Protein AF-A0A8T4FAZ7-F1 (afdb_monomer_lite)

Foldseek 3Di:
DPPVVVVVVVVCCVVVVVVVVCVVPQDDAAADDPDDAALKWKKKWFFDALPQPFVLNVSPADDPVLVVVLVVVQVPDPFWDPKDKFQLVRVQVVVCVVPVVCVVVDDRVNGGIIIMIIGHRDPVVVVLVVSCPGRRTRHMAIFTQQRCAVVFFKKFFWFDQDDPVLVPDPPPPDDFPADPVRHADDPVLVSVLSVLQVPQPFWDHKHKFAQVNQQVRVCSRRVPPPPCPSRRRHIIIGTHGPDDRPQVSSCVSCPPRHGGGDMDTDDHD

Radius of gyration: 24.68 Å; chains: 1; bounding box: 60×38×90 Å

Secondary structure (DSSP, 8-state):
--SHHHHHHHHHHHHHHHHHHHHHSS--PBPPP--PPP--EEEEEEEPPTT---GGGTT-PPPHHHHHHHHHHHHH-TTEEEEEEE-HHHHHHHHHHH-GGGTTT--TTSS--EEEEEESS--HHHHHHHHHTSTTEEEEEEEEPPTTTTT-SEEEEEPP---TTGGG-TT-SSS---PSS--PPPHHHHHHHHHHHHTSTTEEEEEEE-HHHHHHHHHHHHT-TTTGGGS-PPPEEEEEESSS--HHHHHHHHTT-TTEEEEEEPPP-

pLDDT: mean 83.57, std 16.98, range [37.69, 98.19]

Structure (mmCIF, N/CA/C/O backbone):
data_AF-A0A8T4FAZ7-F1
#
_entry.id   AF-A0A8T4FAZ7-F1
#
loop_
_atom_site.group_PDB
_atom_site.id
_atom_site.type_symbol
_atom_site.label_atom_id
_atom_site.label_alt_id
_atom_site.label_comp_id
_atom_site.label_asym_id
_atom_site.label_entity_id
_atom_site.label_seq_id
_atom_site.pdbx_PDB_ins_code
_atom_site.Cartn_x
_atom_site.Cartn_y
_atom_site.Cartn_z
_atom_site.occupancy
_atom_site.B_iso_or_equiv
_atom_site.auth_seq_id
_atom_site.auth_comp_id
_atom_site.auth_asym_id
_atom_site.auth_atom_id
_atom_site.pdbx_PDB_model_num
ATOM 1 N N . MET A 1 1 ? 37.005 7.795 -62.771 1.00 47.47 1 MET A N 1
ATOM 2 C CA . MET A 1 1 ? 36.650 8.621 -61.594 1.00 47.47 1 MET A CA 1
ATOM 3 C C . MET A 1 1 ? 35.158 8.460 -61.238 1.00 47.47 1 MET A C 1
ATOM 5 O O . MET A 1 1 ? 34.442 9.442 -61.197 1.00 47.47 1 MET A O 1
ATOM 9 N N . PHE A 1 2 ? 34.670 7.226 -61.016 1.00 45.19 2 PHE A N 1
ATOM 10 C CA . PHE A 1 2 ? 33.242 6.938 -60.725 1.00 45.19 2 PHE A CA 1
ATOM 11 C C . PHE A 1 2 ? 33.024 5.872 -59.628 1.00 45.19 2 PHE A C 1
ATOM 13 O O . PHE A 1 2 ? 31.897 5.620 -59.222 1.00 45.19 2 PHE A O 1
ATOM 20 N N . VAL A 1 3 ? 34.094 5.266 -59.101 1.00 45.06 3 VAL A N 1
ATOM 21 C CA . VAL A 1 3 ? 34.005 4.144 -58.142 1.00 45.06 3 VAL A CA 1
ATOM 22 C C . VAL A 1 3 ? 33.889 4.623 -56.682 1.00 45.06 3 VAL A C 1
ATOM 24 O O . VAL A 1 3 ? 33.395 3.897 -55.828 1.00 45.06 3 VAL A O 1
ATOM 27 N N . ALA A 1 4 ? 34.254 5.876 -56.388 1.00 45.44 4 ALA A N 1
ATOM 28 C CA . ALA A 1 4 ? 34.247 6.410 -55.021 1.00 45.44 4 ALA A CA 1
ATOM 29 C C . ALA A 1 4 ? 32.846 6.778 -54.479 1.00 45.44 4 ALA A C 1
ATOM 31 O O . ALA A 1 4 ? 32.656 6.815 -53.268 1.00 45.44 4 ALA A O 1
ATOM 32 N N . PHE A 1 5 ? 31.848 7.010 -55.343 1.00 40.25 5 PHE A N 1
ATOM 33 C CA . PHE A 1 5 ? 30.500 7.425 -54.914 1.00 40.25 5 PHE A CA 1
ATOM 34 C C . PHE A 1 5 ? 29.582 6.254 -54.519 1.00 40.25 5 PHE A C 1
ATOM 36 O O . PHE A 1 5 ? 28.690 6.426 -53.692 1.00 40.25 5 PHE A O 1
ATOM 43 N N . ALA A 1 6 ? 29.812 5.052 -55.057 1.00 41.66 6 ALA A N 1
ATOM 44 C CA . ALA A 1 6 ? 28.958 3.891 -54.791 1.00 41.66 6 ALA A CA 1
ATOM 45 C C . ALA A 1 6 ? 29.155 3.305 -53.377 1.00 41.66 6 ALA A C 1
ATOM 47 O O . ALA A 1 6 ? 28.204 2.816 -52.772 1.00 41.66 6 ALA A O 1
ATOM 48 N N . VAL A 1 7 ? 30.363 3.404 -52.811 1.00 44.91 7 VAL A N 1
ATOM 49 C CA . VAL A 1 7 ? 30.677 2.866 -51.472 1.00 44.91 7 VAL A CA 1
ATOM 50 C C . VAL A 1 7 ? 30.054 3.710 -50.348 1.00 44.91 7 VAL A C 1
ATOM 52 O O . VAL A 1 7 ? 29.642 3.164 -49.327 1.00 44.91 7 VAL A O 1
ATOM 55 N N . LEU A 1 8 ? 29.909 5.025 -50.547 1.00 41.09 8 LEU A N 1
ATOM 56 C CA . LEU A 1 8 ? 29.324 5.944 -49.557 1.00 41.09 8 LEU A CA 1
ATOM 57 C C . LEU A 1 8 ? 27.801 5.789 -49.397 1.00 41.09 8 LEU A C 1
ATOM 59 O O . LEU A 1 8 ? 27.276 5.984 -48.303 1.00 41.09 8 LEU A O 1
ATOM 63 N N . LEU A 1 9 ? 27.084 5.402 -50.455 1.00 41.56 9 LEU A N 1
ATOM 64 C CA . LEU A 1 9 ? 25.628 5.208 -50.394 1.00 41.56 9 LEU A CA 1
ATOM 65 C C . LEU A 1 9 ? 25.237 3.892 -49.705 1.00 41.56 9 LEU A C 1
ATOM 67 O O . LEU A 1 9 ? 24.236 3.846 -48.991 1.00 41.56 9 LEU A O 1
ATOM 71 N N . VAL A 1 10 ? 26.050 2.841 -49.850 1.00 49.38 10 VAL A N 1
ATOM 72 C CA . VAL A 1 10 ? 25.803 1.545 -49.196 1.00 49.38 10 VAL A CA 1
ATOM 73 C C . VAL A 1 10 ? 26.062 1.628 -47.687 1.00 49.38 10 VAL A C 1
ATOM 75 O O . VAL A 1 10 ? 25.266 1.115 -46.903 1.00 49.38 10 VAL A O 1
ATOM 78 N N . THR A 1 11 ? 27.108 2.331 -47.243 1.00 48.78 11 THR A N 1
ATOM 79 C CA . THR A 1 11 ? 27.379 2.511 -45.804 1.00 48.78 11 THR A CA 1
ATOM 80 C C . THR A 1 11 ? 26.354 3.423 -45.125 1.00 48.78 11 THR A C 1
ATOM 82 O O . THR A 1 11 ? 25.891 3.097 -44.032 1.00 48.78 11 THR A O 1
ATOM 85 N N . ALA A 1 12 ? 25.916 4.505 -45.780 1.00 51.50 12 ALA A N 1
ATOM 86 C CA . ALA A 1 12 ? 24.855 5.373 -45.260 1.00 51.50 12 ALA A CA 1
ATOM 87 C C . ALA A 1 12 ? 23.498 4.646 -45.147 1.00 51.50 12 ALA A C 1
ATOM 89 O O . ALA A 1 12 ? 22.794 4.817 -44.151 1.00 51.50 12 ALA A O 1
ATOM 90 N N . GLY A 1 13 ? 23.157 3.784 -46.114 1.00 48.34 13 GLY A N 1
ATOM 91 C CA . GLY A 1 13 ? 21.946 2.957 -46.074 1.00 48.34 13 GLY A CA 1
ATOM 92 C C . GLY A 1 13 ? 21.962 1.900 -44.964 1.00 48.34 13 GLY A C 1
ATOM 93 O O . GLY A 1 13 ? 20.950 1.703 -44.294 1.00 48.34 13 GLY A O 1
ATOM 94 N N . ILE A 1 14 ? 23.114 1.272 -44.705 1.00 56.59 14 ILE A N 1
ATOM 95 C CA . ILE A 1 14 ? 23.269 0.288 -43.620 1.00 56.59 14 ILE A CA 1
ATOM 96 C C . ILE A 1 14 ? 23.190 0.968 -42.245 1.00 56.59 14 ILE A C 1
ATOM 98 O O . ILE A 1 14 ? 22.482 0.482 -41.366 1.00 56.59 14 ILE A O 1
ATOM 102 N N . VAL A 1 15 ? 23.846 2.118 -42.051 1.00 55.97 15 VAL A N 1
ATOM 103 C CA . VAL A 1 15 ? 23.796 2.859 -40.775 1.00 55.97 15 VAL A CA 1
ATOM 104 C C . VAL A 1 15 ? 22.406 3.458 -40.529 1.00 55.97 15 VAL A C 1
ATOM 106 O O . VAL A 1 15 ? 21.884 3.353 -39.417 1.00 55.97 15 VAL A O 1
ATOM 109 N N . GLY A 1 16 ? 21.773 4.029 -41.559 1.00 53.12 16 GLY A N 1
ATOM 110 C CA . GLY A 1 16 ? 20.409 4.560 -41.485 1.00 53.12 16 GLY A CA 1
ATOM 111 C C . GLY A 1 16 ? 19.367 3.469 -41.230 1.00 53.12 16 GLY A C 1
ATOM 112 O O . GLY A 1 16 ? 18.532 3.611 -40.338 1.00 53.12 16 GLY A O 1
ATOM 113 N N . GLY A 1 17 ? 19.464 2.338 -41.935 1.00 53.38 17 GLY A N 1
ATOM 114 C CA . GLY A 1 17 ? 18.602 1.174 -41.726 1.00 53.38 17 GLY A CA 1
ATOM 115 C C . GLY A 1 17 ? 18.760 0.564 -40.333 1.00 53.38 17 GLY A C 1
ATOM 116 O O . GLY A 1 17 ? 17.766 0.216 -39.701 1.00 53.38 17 GLY A O 1
ATOM 117 N N . TRP A 1 18 ? 19.983 0.510 -39.797 1.00 52.97 18 TRP A N 1
ATOM 118 C CA . TRP A 1 18 ? 20.245 -0.023 -38.457 1.00 52.97 18 TRP A CA 1
ATOM 119 C C . TRP A 1 18 ? 19.734 0.892 -37.333 1.00 52.97 18 TRP A C 1
ATOM 121 O O . TRP A 1 18 ? 19.206 0.407 -36.333 1.00 52.97 18 TRP A O 1
ATOM 131 N N . GLN A 1 19 ? 19.823 2.215 -37.502 1.00 57.59 19 GLN A N 1
ATOM 132 C CA . GLN A 1 19 ? 19.247 3.201 -36.576 1.00 57.59 19 GLN A CA 1
ATOM 133 C C . GLN A 1 19 ? 17.712 3.134 -36.546 1.00 57.59 19 GLN A C 1
ATOM 135 O O . GLN A 1 19 ? 17.111 3.154 -35.470 1.00 57.59 19 GLN A O 1
ATOM 140 N N . VAL A 1 20 ? 17.072 3.005 -37.712 1.00 57.34 20 VAL A N 1
ATOM 141 C CA . VAL A 1 20 ? 15.614 2.840 -37.814 1.00 57.34 20 VAL A CA 1
ATOM 142 C C . VAL A 1 20 ? 15.179 1.492 -37.236 1.00 57.34 20 VAL A C 1
ATOM 144 O O . VAL A 1 20 ? 14.252 1.450 -36.432 1.00 57.34 20 VAL A O 1
ATOM 147 N N . TYR A 1 21 ? 15.895 0.406 -37.543 1.00 55.16 21 TYR A N 1
ATOM 148 C CA . TYR A 1 21 ? 15.626 -0.921 -36.983 1.00 55.16 21 TYR A CA 1
ATOM 149 C C . TYR A 1 21 ? 15.725 -0.939 -35.450 1.00 55.16 21 TYR A C 1
ATOM 151 O O . TYR A 1 21 ? 14.845 -1.483 -34.784 1.00 55.16 21 TYR A O 1
ATOM 159 N N . LYS A 1 22 ? 16.742 -0.283 -34.872 1.00 55.44 22 LYS A N 1
ATOM 160 C CA . LYS A 1 22 ? 16.870 -0.133 -33.414 1.00 55.44 22 LYS A CA 1
ATOM 161 C C . LYS A 1 22 ? 15.729 0.669 -32.792 1.00 55.44 22 LYS A C 1
ATOM 163 O O . LYS A 1 22 ? 15.293 0.315 -31.707 1.00 55.44 22 LYS A O 1
ATOM 168 N N . ARG A 1 23 ? 15.227 1.713 -33.462 1.00 55.66 23 ARG A N 1
ATOM 169 C CA . ARG A 1 23 ? 14.070 2.483 -32.969 1.00 55.66 23 ARG A CA 1
ATOM 170 C C . ARG A 1 23 ? 12.768 1.689 -33.007 1.00 55.66 23 ARG A C 1
ATOM 172 O O . ARG A 1 23 ? 11.967 1.831 -32.097 1.00 55.66 23 ARG A O 1
ATOM 179 N N . VAL A 1 24 ? 12.563 0.865 -34.032 1.00 58.03 24 VAL A N 1
ATOM 180 C CA . VAL A 1 24 ? 11.347 0.041 -34.166 1.00 58.03 24 VAL A CA 1
ATOM 181 C C . VAL A 1 24 ? 11.385 -1.181 -33.240 1.00 58.03 24 VAL A C 1
ATOM 183 O O . VAL A 1 24 ? 10.340 -1.638 -32.794 1.00 58.03 24 VAL A O 1
ATOM 186 N N . SER A 1 25 ? 12.579 -1.683 -32.913 1.00 59.28 25 SER A N 1
ATOM 187 C CA . SER A 1 25 ? 12.769 -2.858 -32.046 1.00 59.28 25 SER A CA 1
ATOM 188 C C . SER A 1 25 ? 13.012 -2.506 -30.575 1.00 59.28 25 SER A C 1
ATOM 190 O O . SER A 1 25 ? 13.264 -3.404 -29.770 1.00 59.28 25 SER A O 1
ATOM 192 N N . ALA A 1 26 ? 13.009 -1.217 -30.220 1.00 62.38 26 ALA A N 1
ATOM 193 C CA . ALA A 1 26 ? 13.202 -0.799 -28.840 1.00 62.38 26 ALA A CA 1
ATOM 194 C C . ALA A 1 26 ? 12.038 -1.324 -27.983 1.00 62.38 26 ALA A C 1
ATOM 196 O O . ALA A 1 26 ? 10.879 -1.184 -28.384 1.00 62.38 26 ALA A O 1
ATOM 197 N N . PRO A 1 27 ? 12.313 -1.916 -26.809 1.00 78.75 27 PRO A N 1
ATOM 198 C CA . PRO A 1 27 ? 11.257 -2.326 -25.900 1.00 78.75 27 PRO A CA 1
ATOM 199 C C . PRO A 1 27 ? 10.395 -1.117 -25.532 1.00 78.75 27 PRO A C 1
ATOM 201 O O . PRO A 1 27 ? 10.928 -0.066 -25.171 1.00 78.75 27 PRO A O 1
ATOM 204 N N . SER A 1 28 ? 9.076 -1.277 -25.601 1.00 87.06 28 SER A N 1
ATOM 205 C CA . SER A 1 28 ? 8.103 -0.285 -25.147 1.00 87.06 28 SER A CA 1
ATOM 206 C C . SER A 1 28 ? 7.296 -0.849 -23.984 1.00 87.06 28 SER A C 1
ATOM 208 O O . SER A 1 28 ? 6.778 -1.963 -24.074 1.00 87.06 28 SER A O 1
ATOM 210 N N . ALA A 1 29 ? 7.158 -0.076 -22.909 1.00 93.75 29 ALA A N 1
ATOM 211 C CA . ALA A 1 29 ? 6.251 -0.419 -21.824 1.00 93.75 29 ALA A CA 1
ATOM 212 C C . ALA A 1 29 ? 4.791 -0.232 -22.265 1.00 93.75 29 ALA A C 1
ATOM 214 O O . ALA A 1 29 ? 4.476 0.658 -23.057 1.00 93.75 29 ALA A O 1
ATOM 215 N N . LEU A 1 30 ? 3.903 -1.072 -21.741 1.00 95.62 30 LEU A N 1
ATOM 216 C CA . LEU A 1 30 ? 2.461 -0.957 -21.938 1.00 95.62 30 LEU A CA 1
ATOM 217 C C . LEU A 1 30 ? 1.893 0.186 -21.075 1.00 95.62 30 LEU A C 1
ATOM 219 O O . LEU A 1 30 ? 2.428 0.441 -19.991 1.00 95.62 30 LEU A O 1
ATOM 223 N N . PRO A 1 31 ? 0.804 0.852 -21.495 1.00 94.38 31 PRO A N 1
ATOM 224 C CA . PRO A 1 31 ? 0.062 1.733 -20.596 1.00 94.38 31 PRO A CA 1
ATOM 225 C C . PRO A 1 31 ? -0.581 0.920 -19.459 1.00 94.38 31 PRO A C 1
ATOM 227 O O . PRO A 1 31 ? -0.807 -0.284 -19.636 1.00 94.38 31 PRO A O 1
ATOM 230 N N . PRO A 1 32 ? -0.912 1.538 -18.310 1.00 93.56 32 PRO A N 1
ATOM 231 C CA . PRO A 1 32 ? -1.635 0.852 -17.250 1.00 93.56 32 PRO A CA 1
ATOM 232 C C . PRO A 1 32 ? -2.969 0.295 -17.767 1.00 93.56 32 PRO A C 1
ATOM 234 O O . PRO A 1 32 ? -3.598 0.923 -18.620 1.00 93.56 32 PRO A O 1
ATOM 237 N N . PRO A 1 33 ? -3.419 -0.873 -17.284 1.00 91.25 33 PRO A N 1
ATOM 238 C CA . PRO A 1 33 ? -4.745 -1.378 -17.622 1.00 91.25 33 PRO A CA 1
ATOM 239 C C . PRO A 1 33 ? -5.840 -0.412 -17.151 1.00 91.25 33 PRO A C 1
ATOM 241 O O . PRO A 1 33 ? -5.735 0.148 -16.068 1.00 91.25 33 PRO A O 1
ATOM 244 N N . ASP A 1 34 ? -6.938 -0.283 -17.893 1.00 82.56 34 ASP A N 1
ATOM 245 C CA . ASP A 1 34 ? -8.042 0.599 -17.475 1.00 82.56 34 ASP A CA 1
ATOM 246 C C . ASP A 1 34 ? -8.869 0.028 -16.299 1.00 82.56 34 ASP A C 1
ATOM 248 O O . ASP A 1 34 ? -9.575 0.763 -15.604 1.00 82.56 34 ASP A O 1
ATOM 252 N N . GLY A 1 35 ? -8.799 -1.288 -16.048 1.00 81.56 35 GLY A N 1
ATOM 253 C CA . GLY A 1 35 ? -9.547 -1.953 -14.979 1.00 81.56 35 GLY A CA 1
ATOM 254 C C . GLY A 1 35 ? -9.384 -3.485 -14.933 1.00 81.56 35 GLY A C 1
ATOM 255 O O . GLY A 1 35 ? -8.524 -4.038 -15.620 1.00 81.56 35 GLY A O 1
ATOM 256 N N . PRO A 1 36 ? -10.201 -4.189 -14.122 1.00 84.06 36 PRO A N 1
ATOM 257 C CA . PRO A 1 36 ? -11.095 -3.624 -13.115 1.00 84.06 36 PRO A CA 1
ATOM 258 C C . PRO A 1 36 ? -10.313 -3.083 -11.909 1.00 84.06 36 PRO A C 1
ATOM 260 O O . PRO A 1 36 ? -9.268 -3.619 -11.519 1.00 84.06 36 PRO A O 1
ATOM 263 N N . TRP A 1 37 ? -10.859 -2.021 -11.322 1.00 89.12 37 TRP A N 1
ATOM 264 C CA . TRP A 1 37 ? -10.408 -1.463 -10.053 1.00 89.12 37 TRP A CA 1
ATOM 265 C C . TRP A 1 37 ? -10.950 -2.336 -8.917 1.00 89.12 37 TRP A C 1
ATOM 267 O O . TRP A 1 37 ? -12.152 -2.623 -8.908 1.00 89.12 37 TRP A O 1
ATOM 277 N N . PRO A 1 38 ? -10.111 -2.797 -7.976 1.00 89.81 38 PRO A N 1
ATOM 278 C CA . PRO A 1 38 ? -10.579 -3.651 -6.893 1.00 89.81 38 PRO A CA 1
ATOM 279 C C . PRO A 1 38 ? -11.608 -2.935 -6.015 1.00 89.81 38 PRO A C 1
ATOM 281 O O . PRO A 1 38 ? -11.375 -1.819 -5.553 1.00 89.81 38 PRO A O 1
ATOM 284 N N . GLY A 1 39 ? -12.755 -3.577 -5.785 1.00 89.62 39 GLY A N 1
ATOM 285 C CA . GLY A 1 39 ? -13.760 -3.096 -4.829 1.00 89.62 39 GLY A CA 1
ATOM 286 C C . GLY A 1 39 ? -13.534 -3.609 -3.404 1.00 89.62 39 GLY A C 1
ATOM 287 O O . GLY A 1 39 ? -14.077 -3.043 -2.458 1.00 89.62 39 GLY A O 1
ATOM 288 N N . THR A 1 40 ? -12.757 -4.684 -3.261 1.00 93.62 40 THR A N 1
ATOM 289 C CA . THR A 1 40 ? -12.404 -5.322 -1.988 1.00 93.62 40 THR A CA 1
ATOM 290 C C . THR A 1 40 ? -11.366 -4.517 -1.219 1.00 93.62 40 THR A C 1
ATOM 292 O O . THR A 1 40 ? -10.727 -3.616 -1.762 1.00 93.62 40 THR A O 1
ATOM 295 N N . GLY A 1 41 ? -11.177 -4.857 0.051 1.00 93.25 41 GLY A N 1
ATOM 296 C CA . GLY A 1 41 ? -10.127 -4.277 0.876 1.00 93.25 41 GLY A CA 1
ATOM 297 C C . GLY A 1 41 ? -10.120 -4.833 2.285 1.00 93.25 41 GLY A C 1
ATOM 298 O O . GLY A 1 41 ? -10.785 -5.824 2.585 1.00 93.25 41 GLY A O 1
ATOM 299 N N . MET A 1 42 ? -9.401 -4.151 3.163 1.00 93.50 42 MET A N 1
ATOM 300 C CA . MET A 1 42 ? -9.323 -4.449 4.582 1.00 93.50 42 MET A CA 1
ATOM 301 C C . MET A 1 42 ? -9.621 -3.194 5.398 1.00 93.50 42 MET A C 1
ATOM 303 O O . MET A 1 42 ? -9.187 -2.096 5.054 1.00 93.50 42 MET A O 1
ATOM 307 N N . VAL A 1 43 ? -10.326 -3.370 6.512 1.00 94.88 43 VAL A N 1
ATOM 308 C CA . VAL A 1 43 ? -10.449 -2.351 7.556 1.00 94.88 43 VAL A CA 1
ATOM 309 C C . VAL A 1 43 ? -9.727 -2.820 8.814 1.00 94.88 43 VAL A C 1
ATOM 311 O O . VAL A 1 43 ? -9.870 -3.974 9.218 1.00 94.88 43 VAL A O 1
ATOM 314 N N . SER A 1 44 ? -8.958 -1.926 9.427 1.00 95.88 44 SER A N 1
ATOM 315 C CA . SER A 1 44 ? -8.372 -2.075 10.758 1.00 95.88 44 SER A CA 1
ATOM 316 C C . SER A 1 44 ? -9.010 -1.052 11.693 1.00 95.88 44 SER A C 1
ATOM 318 O O . SER A 1 44 ? -8.852 0.150 11.497 1.00 95.88 44 SER A O 1
ATOM 320 N N . VAL A 1 45 ? -9.732 -1.523 12.705 1.00 97.56 45 VAL A N 1
ATOM 321 C CA . VAL A 1 45 ? -10.366 -0.691 13.735 1.00 97.56 45 VAL A CA 1
ATOM 322 C C . VAL A 1 45 ? -9.540 -0.796 15.007 1.00 97.56 45 VAL A C 1
ATOM 324 O O . VAL A 1 45 ? -9.595 -1.817 15.695 1.00 97.56 45 VAL A O 1
ATOM 327 N N . TYR A 1 46 ? -8.767 0.245 15.301 1.00 96.50 46 TYR A N 1
ATOM 328 C CA . TYR A 1 46 ? -7.910 0.326 16.480 1.00 96.50 46 TYR A CA 1
ATOM 329 C C . TYR A 1 46 ? -8.714 0.810 17.679 1.00 96.50 46 TYR A C 1
ATOM 331 O O . TYR A 1 46 ? -9.501 1.752 17.567 1.00 96.50 46 TYR A O 1
ATOM 339 N N . LEU A 1 47 ? -8.515 0.178 18.830 1.00 97.50 47 LEU A N 1
ATOM 340 C CA . LEU A 1 47 ? -9.230 0.517 20.057 1.00 97.50 47 LEU A CA 1
ATOM 341 C C . LEU A 1 47 ? -8.423 1.488 20.925 1.00 97.50 47 LEU A C 1
ATOM 343 O O . LEU A 1 47 ? -7.198 1.505 20.881 1.00 97.50 47 LEU A O 1
ATOM 347 N N . CYS A 1 48 ? -9.115 2.294 21.724 1.00 96.56 48 CYS A N 1
ATOM 348 C CA . CYS A 1 48 ? -8.490 3.260 22.624 1.00 96.56 48 CYS A CA 1
ATOM 349 C C . CYS A 1 48 ? -7.707 2.591 23.756 1.00 96.56 48 CYS A C 1
ATOM 351 O O . CYS A 1 48 ? -8.253 1.777 24.491 1.00 96.56 48 CYS A O 1
ATOM 353 N N . LEU A 1 49 ? -6.467 3.011 23.962 1.00 93.25 49 LEU A N 1
ATOM 354 C CA . LEU A 1 49 ? -5.686 2.780 25.179 1.00 93.25 49 LEU A CA 1
ATOM 355 C C . LEU A 1 49 ? -5.703 4.036 26.066 1.00 93.25 49 LEU A C 1
ATOM 357 O O . LEU A 1 49 ? -6.105 5.113 25.620 1.00 93.25 49 LEU A O 1
ATOM 361 N N . GLU A 1 50 ? -5.289 3.909 27.330 1.00 90.88 50 GLU A N 1
ATOM 362 C CA . GLU A 1 50 ? -5.252 5.039 28.277 1.00 90.88 50 GLU A CA 1
ATOM 363 C C . GLU A 1 50 ? -4.351 6.187 27.804 1.00 90.88 50 GLU A C 1
ATOM 365 O O . GLU A 1 50 ? -4.661 7.351 28.037 1.00 90.88 50 GLU A O 1
ATOM 370 N N . ASP A 1 51 ? -3.275 5.867 27.097 1.00 87.88 51 ASP A N 1
ATOM 371 C CA . ASP A 1 51 ? -2.268 6.785 26.562 1.00 87.88 51 ASP A CA 1
ATOM 372 C C . ASP A 1 51 ? -2.412 7.025 25.050 1.00 87.88 51 ASP A C 1
ATOM 374 O O . ASP A 1 51 ? -1.535 7.612 24.414 1.00 87.88 51 ASP A O 1
ATOM 378 N N . SER A 1 52 ? -3.534 6.602 24.455 1.00 88.06 52 SER A N 1
ATOM 379 C CA . SER A 1 52 ? -3.786 6.822 23.033 1.00 88.06 52 SER A CA 1
ATOM 380 C C . SER A 1 52 ? -3.760 8.315 22.681 1.00 88.06 52 SER A C 1
ATOM 382 O O . SER A 1 52 ? -4.515 9.091 23.270 1.00 88.06 52 SER A O 1
ATOM 384 N N . PRO A 1 53 ? -2.996 8.731 21.651 1.00 87.12 53 PRO A N 1
ATOM 385 C CA . PRO A 1 53 ? -2.853 10.142 21.279 1.00 87.12 53 PRO A CA 1
ATOM 386 C C . PRO A 1 53 ? -4.098 10.715 20.581 1.00 87.12 53 PRO A C 1
ATOM 388 O O . PRO A 1 53 ? -4.116 11.878 20.179 1.00 87.12 53 PRO A O 1
ATOM 391 N N . PHE A 1 54 ? -5.141 9.903 20.397 1.00 87.25 54 PHE A N 1
ATOM 392 C CA . PHE A 1 54 ? -6.343 10.271 19.665 1.00 87.25 54 PHE A CA 1
ATOM 393 C C . PHE A 1 54 ? -7.330 11.016 20.579 1.00 87.25 54 PHE A C 1
ATOM 395 O O . PHE A 1 54 ? -7.786 10.444 21.575 1.00 87.25 54 PHE A O 1
ATOM 402 N N . PRO A 1 55 ? -7.755 12.251 20.236 1.00 88.56 55 PRO A N 1
ATOM 403 C CA . PRO A 1 55 ? -8.667 13.040 21.071 1.00 88.56 55 PRO A CA 1
ATOM 404 C C . PRO A 1 55 ? -9.990 12.338 21.415 1.00 88.56 55 PRO A C 1
ATOM 406 O O . PRO A 1 55 ? -10.563 12.584 22.477 1.00 88.56 55 PRO A O 1
ATOM 409 N N . THR A 1 56 ? -10.462 11.437 20.544 1.00 89.69 56 THR A N 1
ATOM 410 C CA . THR A 1 56 ? -11.669 10.622 20.769 1.00 89.69 56 THR A CA 1
ATOM 411 C C . THR A 1 56 ? -11.561 9.729 22.014 1.00 89.69 56 THR A C 1
ATOM 413 O O . THR A 1 56 ? -12.550 9.521 22.720 1.00 89.69 56 THR A O 1
ATOM 416 N N . CYS A 1 57 ? -10.347 9.286 22.359 1.00 93.50 57 CYS A N 1
ATOM 417 C CA . CYS A 1 57 ? -10.105 8.380 23.477 1.00 93.50 57 CYS A CA 1
ATOM 418 C C . CYS A 1 57 ? -10.164 9.070 24.840 1.00 93.50 57 CYS A C 1
ATOM 420 O O . CYS A 1 57 ? -10.459 8.415 25.837 1.00 93.50 57 CYS A O 1
ATOM 422 N N . LYS A 1 58 ? -9.928 10.390 24.910 1.00 92.50 58 LYS A N 1
ATOM 423 C CA . LYS A 1 58 ? -9.983 11.180 26.158 1.00 92.50 58 LYS A CA 1
ATOM 424 C C . LYS A 1 58 ? -9.188 10.544 27.313 1.00 92.50 58 LYS A C 1
ATOM 426 O O . LYS A 1 58 ? -9.652 10.568 28.454 1.00 92.50 58 LYS A O 1
ATOM 431 N N . ASN A 1 59 ? -8.026 9.968 27.001 1.00 90.94 59 ASN A N 1
ATOM 432 C CA . ASN A 1 59 ? -7.160 9.222 27.921 1.00 90.94 59 ASN A CA 1
ATOM 433 C C . ASN A 1 59 ? -7.876 8.078 28.666 1.00 90.94 59 ASN A C 1
ATOM 435 O O . ASN A 1 59 ? -7.701 7.892 29.870 1.00 90.94 59 ASN A O 1
ATOM 439 N N . LYS A 1 60 ? -8.763 7.353 27.975 1.00 93.06 60 LYS A N 1
ATOM 440 C CA . LYS A 1 60 ? -9.489 6.203 28.521 1.00 93.06 60 LYS A CA 1
ATOM 441 C C . LYS A 1 60 ? -9.291 4.988 27.634 1.00 93.06 60 LYS A C 1
ATOM 443 O O . LYS A 1 60 ? -9.531 5.059 26.429 1.00 93.06 60 LYS A O 1
ATOM 448 N N . ALA A 1 61 ? -8.951 3.865 28.257 1.00 94.94 61 ALA A N 1
ATOM 449 C CA . ALA A 1 61 ? -8.989 2.577 27.587 1.00 94.94 61 ALA A CA 1
ATOM 450 C C . ALA A 1 61 ? -10.421 2.185 27.188 1.00 94.94 61 ALA A C 1
ATOM 452 O O . ALA A 1 61 ? -11.405 2.555 27.842 1.00 94.94 61 ALA A O 1
ATOM 453 N N . PHE A 1 62 ? -10.526 1.406 26.113 1.00 96.25 62 PHE A N 1
ATOM 454 C CA . PHE A 1 62 ? -11.777 0.800 25.682 1.00 96.25 62 PHE A CA 1
ATOM 455 C C . PHE A 1 62 ? -12.317 -0.164 26.754 1.00 96.25 62 PHE A C 1
ATOM 457 O O . PHE A 1 62 ? -11.570 -0.819 27.480 1.00 96.25 62 PHE A O 1
ATOM 464 N N . THR A 1 63 ? -13.640 -0.291 26.844 1.00 97.38 63 THR A N 1
ATOM 465 C CA . THR A 1 63 ? -14.294 -1.281 27.713 1.00 97.38 63 THR A CA 1
ATOM 466 C C . THR A 1 63 ? -14.615 -2.563 26.950 1.00 97.38 63 THR A C 1
ATOM 468 O O . THR A 1 63 ? -14.781 -2.556 25.730 1.00 97.38 63 THR A O 1
ATOM 471 N N . HIS A 1 64 ? -14.810 -3.674 27.663 1.00 97.06 64 HIS A N 1
ATOM 472 C CA . HIS A 1 64 ? -15.239 -4.928 27.034 1.00 97.06 64 HIS A CA 1
ATOM 473 C C . HIS A 1 64 ? -16.555 -4.776 26.243 1.00 97.06 64 HIS A C 1
ATOM 475 O O . HIS A 1 64 ? -16.693 -5.328 25.154 1.00 97.06 64 HIS A O 1
ATOM 481 N N . ALA A 1 65 ? -17.500 -3.969 26.739 1.00 97.69 65 ALA A N 1
ATOM 482 C CA . ALA A 1 65 ? -18.745 -3.681 26.025 1.00 97.69 65 ALA A CA 1
ATOM 483 C C . ALA A 1 65 ? -18.500 -2.921 24.706 1.00 97.69 65 ALA A C 1
ATOM 485 O O . ALA A 1 65 ? -19.136 -3.218 23.697 1.00 97.69 65 ALA A O 1
ATOM 486 N N . GLN A 1 66 ? -17.549 -1.982 24.687 1.00 98.06 66 GLN A N 1
ATOM 487 C CA . GLN A 1 66 ? -17.148 -1.260 23.474 1.00 98.06 66 GLN A CA 1
ATOM 488 C C . GLN A 1 66 ? -16.463 -2.186 22.465 1.00 98.06 66 GLN A C 1
ATOM 490 O O . GLN A 1 66 ? -16.826 -2.193 21.290 1.00 98.06 66 GLN A O 1
ATOM 495 N N . GLN A 1 67 ? -15.551 -3.046 22.927 1.00 97.69 67 GLN A N 1
ATOM 496 C CA . GLN A 1 67 ? -14.932 -4.076 22.088 1.00 97.69 67 GLN A CA 1
ATOM 497 C C . GLN A 1 67 ? -15.992 -4.995 21.454 1.00 97.69 67 GLN A C 1
ATOM 499 O O . GLN A 1 67 ? -15.938 -5.283 20.257 1.00 97.69 67 GLN A O 1
ATOM 504 N N . GLN A 1 68 ? -16.984 -5.438 22.234 1.00 97.75 68 GLN A N 1
ATOM 505 C CA . GLN A 1 68 ? -18.091 -6.258 21.736 1.00 97.75 68 GLN A CA 1
ATOM 506 C C . GLN A 1 68 ? -18.987 -5.508 20.745 1.00 97.75 68 GLN A C 1
ATOM 508 O O . GLN A 1 68 ? -19.452 -6.117 19.778 1.00 97.75 68 GLN A O 1
ATOM 513 N N . ALA A 1 69 ? -19.214 -4.208 20.945 1.00 97.62 69 ALA A N 1
ATOM 514 C CA . ALA A 1 69 ? -19.982 -3.380 20.019 1.00 97.62 69 ALA A CA 1
ATOM 515 C C . ALA A 1 69 ? -19.295 -3.300 18.647 1.00 97.62 69 ALA A C 1
ATOM 517 O O . ALA A 1 69 ? -19.933 -3.596 17.636 1.00 97.62 69 ALA A O 1
ATOM 518 N N . VAL A 1 70 ? -17.986 -3.020 18.611 1.00 97.69 70 VAL A N 1
ATOM 519 C CA . VAL A 1 70 ? -17.192 -3.006 17.366 1.00 97.69 70 VAL A CA 1
ATOM 520 C C . VAL A 1 70 ? -17.251 -4.364 16.665 1.00 97.69 70 VAL A C 1
ATOM 522 O O . VAL A 1 70 ? -17.569 -4.440 15.477 1.00 97.69 70 VAL A O 1
ATOM 525 N N . ALA A 1 71 ? -17.024 -5.452 17.407 1.00 97.50 71 ALA A N 1
ATOM 526 C CA . ALA A 1 71 ? -17.104 -6.801 16.854 1.00 97.50 71 ALA A CA 1
ATOM 527 C C . ALA A 1 71 ? -18.490 -7.107 16.267 1.00 97.50 71 ALA A C 1
ATOM 529 O O . ALA A 1 71 ? -18.592 -7.756 15.229 1.00 97.50 71 ALA A O 1
ATOM 530 N N . SER A 1 72 ? -19.558 -6.655 16.926 1.00 96.75 72 SER A N 1
ATOM 531 C CA . SER A 1 72 ? -20.934 -6.897 16.486 1.00 96.75 72 SER A CA 1
ATOM 532 C C . SER A 1 72 ? -21.255 -6.148 15.198 1.00 96.75 72 SER A C 1
ATOM 534 O O . SER A 1 72 ? -21.821 -6.749 14.289 1.00 96.75 72 SER A O 1
ATOM 536 N N . VAL A 1 73 ? -20.837 -4.882 15.080 1.00 96.56 73 VAL A N 1
ATOM 537 C CA . VAL A 1 73 ? -21.006 -4.100 13.844 1.00 96.56 73 VAL A CA 1
ATOM 538 C C . VAL A 1 73 ? -20.283 -4.773 12.678 1.00 96.56 73 VAL A C 1
ATOM 540 O O . VAL A 1 73 ? -20.894 -4.998 11.636 1.00 96.56 73 VAL A O 1
ATOM 543 N N . LEU A 1 74 ? -19.018 -5.171 12.862 1.00 96.62 74 LEU A N 1
ATOM 544 C CA . LEU A 1 74 ? -18.241 -5.818 11.800 1.00 96.62 74 LEU A CA 1
ATOM 545 C C . LEU A 1 74 ? -18.806 -7.192 11.412 1.00 96.62 74 LEU A C 1
ATOM 547 O O . LEU A 1 74 ? -18.901 -7.487 10.226 1.00 96.62 74 LEU A O 1
ATOM 551 N N . ARG A 1 75 ? -19.230 -8.024 12.375 1.00 96.31 75 ARG A N 1
ATOM 552 C CA . ARG A 1 75 ? -19.839 -9.340 12.083 1.00 96.31 75 ARG A CA 1
ATOM 553 C C . ARG A 1 75 ? -21.194 -9.236 11.396 1.00 96.31 75 ARG A C 1
ATOM 555 O O . ARG A 1 75 ? -21.527 -10.103 10.596 1.00 96.31 75 ARG A O 1
ATOM 562 N N . ALA A 1 76 ? -21.984 -8.221 11.735 1.00 96.25 76 ALA A N 1
ATOM 563 C CA . ALA A 1 76 ? -23.291 -8.003 11.126 1.00 96.25 76 ALA A CA 1
ATOM 564 C C . ALA A 1 76 ? -23.186 -7.424 9.706 1.00 96.25 76 ALA A C 1
ATOM 566 O O . ALA A 1 76 ? -24.170 -7.436 8.966 1.00 96.25 76 ALA A O 1
ATOM 567 N N . HIS A 1 77 ? -22.014 -6.913 9.316 1.00 96.00 77 HIS A N 1
ATOM 568 C CA . HIS A 1 77 ? -21.833 -6.292 8.016 1.00 96.00 77 HIS A CA 1
ATOM 569 C C . HIS A 1 77 ? -21.793 -7.356 6.897 1.00 96.00 77 HIS A C 1
ATOM 571 O O . HIS A 1 77 ? -20.883 -8.184 6.871 1.00 96.00 77 HIS A O 1
ATOM 577 N N . PRO A 1 78 ? -22.708 -7.327 5.907 1.00 95.50 78 PRO A N 1
ATOM 578 C CA . PRO A 1 78 ? -22.863 -8.411 4.924 1.00 95.50 78 PRO A CA 1
ATOM 579 C C . PRO A 1 78 ? -21.660 -8.588 3.984 1.00 95.50 78 PRO A C 1
ATOM 581 O O . PRO A 1 78 ? -21.482 -9.643 3.376 1.00 95.50 78 PRO A O 1
ATOM 584 N N . ALA A 1 79 ? -20.839 -7.547 3.839 1.00 95.62 79 ALA A N 1
ATOM 585 C CA . ALA A 1 79 ? -19.623 -7.586 3.033 1.00 95.62 79 ALA A CA 1
ATOM 586 C C . ALA A 1 79 ? -18.381 -8.067 3.799 1.00 95.62 79 ALA A C 1
ATOM 588 O O . ALA A 1 79 ? -17.361 -8.309 3.155 1.00 95.62 79 ALA A O 1
ATOM 589 N N . ALA A 1 80 ? -18.435 -8.162 5.132 1.00 96.38 80 ALA A N 1
ATOM 590 C CA . ALA A 1 80 ? -17.276 -8.508 5.945 1.00 96.38 80 ALA A CA 1
ATOM 591 C C . ALA A 1 80 ? -17.015 -10.020 5.936 1.00 96.38 80 ALA A C 1
ATOM 593 O O . ALA A 1 80 ? -17.934 -10.834 6.023 1.00 96.38 80 ALA A O 1
ATOM 594 N N . TYR A 1 81 ? -15.744 -10.388 5.845 1.00 96.19 81 TYR A N 1
ATOM 595 C CA . TYR A 1 81 ? -15.235 -11.746 5.984 1.00 96.19 81 TYR A CA 1
ATOM 596 C C . TYR A 1 81 ? -13.839 -11.703 6.624 1.00 96.19 81 TYR A C 1
ATOM 598 O O . TYR A 1 81 ? -13.243 -10.635 6.759 1.00 96.19 81 TYR A O 1
ATOM 606 N N . ASP A 1 82 ? -13.338 -12.851 7.082 1.00 95.50 82 ASP A N 1
ATOM 607 C CA . ASP A 1 82 ? -12.037 -12.963 7.763 1.00 95.50 82 ASP A CA 1
ATOM 608 C C . ASP A 1 82 ? -11.842 -11.938 8.897 1.00 95.50 82 ASP A C 1
ATOM 610 O O . ASP A 1 82 ? -10.797 -11.302 9.018 1.00 95.50 82 ASP A O 1
ATOM 614 N N . LEU A 1 83 ? -12.873 -11.751 9.730 1.00 97.19 83 LEU A N 1
ATOM 615 C CA . LEU A 1 83 ? -12.785 -10.888 10.906 1.00 97.19 83 LEU A CA 1
ATOM 616 C C . LEU A 1 83 ? -11.922 -11.548 11.985 1.00 97.19 83 LEU A C 1
ATOM 618 O O . LEU A 1 83 ? -12.272 -12.605 12.515 1.00 97.19 83 LEU A O 1
ATOM 622 N N . VAL A 1 84 ? -10.861 -10.860 12.392 1.00 97.25 84 VAL A N 1
ATOM 623 C CA . VAL A 1 84 ? -9.954 -11.291 13.455 1.00 97.25 84 VAL A CA 1
ATOM 624 C C . VAL A 1 84 ? -9.752 -10.154 14.449 1.00 97.25 84 VAL A C 1
ATOM 626 O O . VAL A 1 84 ? -9.618 -8.993 14.071 1.00 97.25 84 VAL A O 1
ATOM 629 N N . PHE A 1 85 ? -9.721 -10.487 15.737 1.00 97.69 85 PHE A N 1
ATOM 630 C CA . PHE A 1 85 ? -9.227 -9.577 16.766 1.00 97.69 85 PHE A CA 1
ATOM 631 C C . PHE A 1 85 ? -7.742 -9.844 16.997 1.00 97.69 85 PHE A C 1
ATOM 633 O O . PHE A 1 85 ? -7.349 -11.000 17.166 1.00 97.69 85 PHE A O 1
ATOM 640 N N . LYS A 1 86 ? -6.937 -8.783 17.028 1.00 96.94 86 LYS A N 1
ATOM 641 C CA . LYS A 1 86 ? -5.502 -8.834 17.289 1.00 96.94 86 LYS A CA 1
ATOM 642 C C . LYS A 1 86 ? -5.186 -8.081 18.571 1.00 96.94 86 LYS A C 1
ATOM 644 O O . LYS A 1 86 ? -5.510 -6.902 18.705 1.00 96.94 86 LYS A O 1
ATOM 649 N N . SER A 1 87 ? -4.553 -8.774 19.512 1.00 96.06 87 SER A N 1
ATOM 650 C CA . SER A 1 87 ? -4.019 -8.158 20.727 1.00 96.06 87 SER A CA 1
ATOM 651 C C . SER A 1 87 ? -2.811 -7.273 20.417 1.00 96.06 87 SER A C 1
ATOM 653 O O . SER A 1 87 ? -2.188 -7.415 19.365 1.00 96.06 87 SER A O 1
ATOM 655 N N . GLU A 1 88 ? -2.421 -6.409 21.354 1.00 94.31 88 GLU A N 1
ATOM 656 C CA . GLU A 1 88 ? -1.218 -5.567 21.235 1.00 94.31 88 GLU A CA 1
ATOM 657 C C . GLU A 1 88 ? 0.039 -6.393 20.930 1.00 94.31 88 GLU A C 1
ATOM 659 O O . GLU A 1 88 ? 0.831 -6.041 20.061 1.00 94.31 88 GLU A O 1
ATOM 664 N N . LEU A 1 89 ? 0.192 -7.552 21.583 1.00 94.88 89 LEU A N 1
ATOM 665 C CA . LEU A 1 89 ? 1.310 -8.462 21.329 1.00 94.88 89 LEU A CA 1
ATOM 666 C C . LEU A 1 89 ? 1.281 -9.028 19.901 1.00 94.88 89 LEU A C 1
ATOM 668 O O . LEU A 1 89 ? 2.333 -9.185 19.285 1.00 94.88 89 LEU A O 1
ATOM 672 N N . GLN A 1 90 ? 0.101 -9.360 19.371 1.00 96.25 90 GLN A N 1
ATOM 673 C CA . GLN A 1 90 ? -0.026 -9.830 17.988 1.00 96.25 90 GLN A CA 1
ATOM 674 C C . GLN A 1 90 ? 0.284 -8.704 17.000 1.00 96.25 90 GLN A C 1
ATOM 676 O O . GLN A 1 90 ? 1.074 -8.918 16.084 1.00 96.25 90 GLN A O 1
ATOM 681 N N . MET A 1 91 ? -0.254 -7.504 17.234 1.00 93.88 91 MET A N 1
ATOM 682 C CA . MET A 1 91 ? 0.021 -6.319 16.418 1.00 93.88 91 MET A CA 1
ATOM 683 C C . MET A 1 91 ? 1.516 -5.982 16.399 1.00 93.88 91 MET A C 1
ATOM 685 O O . MET A 1 91 ? 2.083 -5.768 15.332 1.00 93.88 91 MET A O 1
ATOM 689 N N . GLN A 1 92 ? 2.180 -6.012 17.556 1.00 93.50 92 GLN A N 1
ATOM 690 C CA . GLN A 1 92 ? 3.619 -5.772 17.677 1.00 93.50 92 GLN A CA 1
ATOM 691 C C . GLN A 1 92 ? 4.448 -6.815 16.929 1.00 93.50 92 GLN A C 1
ATOM 693 O O . GLN A 1 92 ? 5.349 -6.451 16.173 1.00 93.50 92 GLN A O 1
ATOM 698 N N . ARG A 1 93 ? 4.125 -8.104 17.075 1.00 93.69 93 ARG A N 1
ATOM 699 C CA . ARG A 1 93 ? 4.831 -9.177 16.360 1.00 93.69 93 ARG A CA 1
ATOM 700 C C . ARG A 1 93 ? 4.693 -9.047 14.851 1.00 93.69 93 ARG A C 1
ATOM 702 O O . ARG A 1 93 ? 5.686 -9.180 14.143 1.00 93.69 93 ARG A O 1
ATOM 709 N N . GLU A 1 94 ? 3.485 -8.795 14.364 1.00 91.81 94 GLU A N 1
ATOM 710 C CA . GLU A 1 94 ? 3.237 -8.629 12.933 1.00 91.81 94 GLU A CA 1
ATOM 711 C C . GLU A 1 94 ? 3.911 -7.374 12.380 1.00 91.81 94 GLU A C 1
ATOM 713 O O . GLU A 1 94 ? 4.528 -7.435 11.319 1.00 91.81 94 GLU A O 1
ATOM 718 N N . PHE A 1 95 ? 3.870 -6.262 13.118 1.00 89.25 95 PHE A N 1
ATOM 719 C CA . PHE A 1 95 ? 4.563 -5.040 12.729 1.00 89.25 95 PHE A CA 1
ATOM 720 C C . PHE A 1 95 ? 6.075 -5.254 12.634 1.00 89.25 95 PHE A C 1
ATOM 722 O O . PHE A 1 95 ? 6.683 -4.885 11.636 1.00 89.25 95 PHE A O 1
ATOM 729 N N . VAL A 1 96 ? 6.691 -5.900 13.628 1.00 89.50 96 VAL A N 1
ATOM 730 C CA . VAL A 1 96 ? 8.130 -6.211 13.602 1.00 89.50 96 VAL A CA 1
ATOM 731 C C . VAL A 1 96 ? 8.470 -7.197 12.481 1.00 89.50 96 VAL A C 1
ATOM 733 O O . VAL A 1 96 ? 9.518 -7.062 11.855 1.00 89.50 96 VAL A O 1
ATOM 736 N N . ALA A 1 97 ? 7.594 -8.159 12.180 1.00 88.94 97 ALA A N 1
ATOM 737 C CA . ALA A 1 97 ? 7.784 -9.065 11.048 1.00 88.94 97 ALA A CA 1
ATOM 738 C C . ALA A 1 97 ? 7.725 -8.327 9.698 1.00 88.94 97 ALA A C 1
ATOM 740 O O . ALA A 1 97 ? 8.511 -8.631 8.802 1.00 88.94 97 ALA A O 1
ATOM 741 N N . ALA A 1 98 ? 6.828 -7.347 9.561 1.00 81.94 98 ALA A N 1
ATOM 742 C CA . ALA A 1 98 ? 6.697 -6.517 8.364 1.00 81.94 98 ALA A CA 1
ATOM 743 C C . ALA A 1 98 ? 7.792 -5.439 8.254 1.00 81.94 98 ALA A C 1
ATOM 745 O O . ALA A 1 98 ? 8.173 -5.053 7.150 1.00 81.94 98 ALA A O 1
ATOM 746 N N . ALA A 1 99 ? 8.322 -4.974 9.386 1.00 81.94 99 ALA A N 1
ATOM 747 C CA . ALA A 1 99 ? 9.361 -3.956 9.479 1.00 81.94 99 ALA A CA 1
ATOM 748 C C . ALA A 1 99 ? 10.499 -4.401 10.422 1.00 81.94 99 ALA A C 1
ATOM 750 O O . ALA A 1 99 ? 10.649 -3.840 11.514 1.00 81.94 99 ALA A O 1
ATOM 751 N N . PRO A 1 100 ? 11.351 -5.367 10.021 1.00 84.94 100 PRO A N 1
ATOM 752 C CA . PRO A 1 100 ? 12.423 -5.883 10.878 1.00 84.94 100 PRO A CA 1
ATOM 753 C C . PRO A 1 100 ? 13.397 -4.810 11.390 1.00 84.94 100 PRO A C 1
ATOM 755 O O . PRO A 1 100 ? 13.939 -4.938 12.484 1.00 84.94 100 PRO A O 1
ATOM 758 N N . GLN A 1 101 ? 13.580 -3.708 10.656 1.00 82.50 101 GLN A N 1
ATOM 759 C CA . GLN A 1 101 ? 14.380 -2.545 11.070 1.00 82.50 101 GLN A CA 1
ATOM 760 C C . GLN A 1 101 ? 13.821 -1.794 12.295 1.00 82.50 101 GLN A C 1
ATOM 762 O O . GLN A 1 101 ? 14.510 -0.955 12.884 1.00 82.50 101 GLN A O 1
ATOM 767 N N . MET A 1 102 ? 12.568 -2.074 12.661 1.00 86.31 102 MET A N 1
ATOM 768 C CA . MET A 1 102 ? 11.891 -1.552 13.847 1.00 86.31 102 MET A CA 1
ATOM 769 C C . MET A 1 102 ? 11.940 -2.530 15.030 1.00 86.31 102 MET A C 1
ATOM 771 O O . MET A 1 102 ? 11.440 -2.205 16.109 1.00 86.31 102 MET A O 1
ATOM 775 N N . ALA A 1 103 ? 12.559 -3.706 14.867 1.00 89.50 103 ALA A N 1
ATOM 776 C CA . ALA A 1 103 ? 12.766 -4.646 15.962 1.00 89.50 103 ALA A CA 1
ATOM 777 C C . ALA A 1 103 ? 13.519 -3.971 17.123 1.00 89.50 103 ALA A C 1
ATOM 779 O O . ALA A 1 103 ? 14.538 -3.309 16.922 1.00 89.50 103 ALA A O 1
ATOM 780 N N . GLY A 1 104 ? 12.992 -4.112 18.342 1.00 89.94 104 GLY A N 1
ATOM 781 C CA . GLY A 1 104 ? 13.542 -3.476 19.546 1.00 89.94 104 GLY A CA 1
ATOM 782 C C . GLY A 1 104 ? 13.248 -1.977 19.692 1.00 89.94 104 GLY A C 1
ATOM 783 O O . GLY A 1 104 ? 13.648 -1.393 20.692 1.00 89.94 104 GLY A O 1
ATOM 784 N N . LYS A 1 105 ? 12.557 -1.350 18.727 1.00 91.38 105 LYS A N 1
ATOM 785 C CA . LYS A 1 105 ? 12.073 0.041 18.823 1.00 91.38 105 LYS A CA 1
ATOM 786 C C . LYS A 1 105 ? 10.575 0.138 19.097 1.00 91.38 105 LYS A C 1
ATOM 788 O O . LYS A 1 105 ? 10.128 1.178 19.557 1.00 91.38 105 LYS A O 1
ATOM 793 N N . VAL A 1 106 ? 9.830 -0.923 18.784 1.00 89.19 106 VAL A N 1
ATOM 794 C CA . VAL A 1 106 ? 8.387 -1.031 19.023 1.00 89.19 106 VAL A CA 1
ATOM 795 C C . VAL A 1 106 ? 8.126 -2.081 20.096 1.00 89.19 106 VAL A C 1
ATOM 797 O O . VAL A 1 106 ? 8.493 -3.256 19.955 1.00 89.19 106 VAL A O 1
ATOM 800 N N . HIS A 1 107 ? 7.484 -1.647 21.167 1.00 89.62 107 HIS A N 1
ATOM 801 C CA . HIS A 1 107 ? 7.154 -2.416 22.354 1.00 89.62 107 HIS A CA 1
ATOM 802 C C . HIS A 1 107 ? 5.657 -2.740 22.387 1.00 89.62 107 HIS A C 1
ATOM 804 O O . HIS A 1 107 ? 4.852 -2.198 21.631 1.00 89.62 107 HIS A O 1
ATOM 810 N N . VAL A 1 108 ? 5.277 -3.675 23.257 1.00 87.88 108 VAL A N 1
ATOM 811 C CA . VAL A 1 108 ? 3.860 -3.890 23.586 1.00 87.88 108 VAL A CA 1
ATOM 812 C C . VAL A 1 108 ? 3.345 -2.624 24.283 1.00 87.88 108 VAL A C 1
ATOM 814 O O . VAL A 1 108 ? 4.064 -2.078 25.117 1.00 87.88 108 VAL A O 1
ATOM 817 N N . GLY A 1 109 ? 2.151 -2.153 23.922 1.00 84.88 109 GLY A N 1
ATOM 818 C CA . GLY A 1 109 ? 1.622 -0.837 24.304 1.00 84.88 109 GLY A CA 1
ATOM 819 C C . GLY A 1 109 ? 1.732 0.209 23.191 1.00 84.88 109 GLY A C 1
ATOM 820 O O . GLY A 1 109 ? 0.804 0.985 22.995 1.00 84.88 109 GLY A O 1
ATOM 821 N N . ASP A 1 110 ? 2.797 0.170 22.378 1.00 87.25 110 ASP A N 1
ATOM 822 C CA . ASP A 1 110 ? 3.005 1.161 21.306 1.00 87.25 110 ASP A CA 1
ATOM 823 C C . ASP A 1 110 ? 1.990 1.009 20.155 1.00 87.25 110 ASP A C 1
ATOM 825 O O . ASP A 1 110 ? 1.726 1.955 19.411 1.00 87.25 110 ASP A O 1
ATOM 829 N N . LEU A 1 111 ? 1.434 -0.196 19.982 1.00 89.50 111 LEU A N 1
ATOM 830 C CA . LEU A 1 111 ? 0.434 -0.509 18.962 1.00 89.50 111 LEU A CA 1
ATOM 831 C C . LEU A 1 111 ? -0.874 -0.954 19.624 1.00 89.50 111 LEU A C 1
ATOM 833 O O . LEU A 1 111 ? -0.903 -2.038 20.214 1.00 89.50 111 LEU A O 1
ATOM 837 N N . PRO A 1 112 ? -1.968 -0.181 19.479 1.00 92.38 112 PRO A N 1
ATOM 838 C CA . PRO A 1 112 ? -3.253 -0.549 20.051 1.00 92.38 112 PRO A CA 1
ATOM 839 C C . PRO A 1 112 ? -3.783 -1.875 19.491 1.00 92.38 112 PRO A C 1
ATOM 841 O O . PRO A 1 112 ? -3.523 -2.203 18.326 1.00 92.38 112 PRO A O 1
ATOM 844 N N . PRO A 1 113 ? -4.578 -2.629 20.273 1.00 96.31 113 PRO A N 1
ATOM 845 C CA . PRO A 1 113 ? -5.260 -3.799 19.750 1.00 96.31 113 PRO A CA 1
ATOM 846 C C . PRO A 1 113 ? -6.277 -3.374 18.688 1.00 96.31 113 PRO A C 1
ATOM 848 O O . PRO A 1 113 ? -6.836 -2.272 18.735 1.00 96.31 113 PRO A O 1
ATOM 851 N N . ALA A 1 114 ? -6.538 -4.262 17.733 1.00 97.31 114 ALA A N 1
ATOM 852 C CA . ALA A 1 114 ? -7.376 -3.936 16.589 1.00 97.31 114 ALA A CA 1
ATOM 853 C C . ALA A 1 114 ? -8.282 -5.091 16.166 1.00 97.31 114 ALA A C 1
ATOM 855 O O . ALA A 1 114 ? -7.926 -6.267 16.267 1.00 97.31 114 ALA A O 1
ATOM 856 N N . PHE A 1 115 ? -9.447 -4.747 15.624 1.00 98.19 115 PHE A N 1
ATOM 857 C CA . PHE A 1 115 ? -10.187 -5.653 14.753 1.00 98.19 115 PHE A CA 1
ATOM 858 C C . PHE A 1 115 ? -9.730 -5.451 13.318 1.00 98.19 115 PHE A C 1
ATOM 860 O O . PHE A 1 115 ? -9.703 -4.322 12.837 1.00 98.19 115 PHE A O 1
ATOM 867 N N . GLN A 1 116 ? -9.417 -6.540 12.628 1.00 96.94 116 GLN A N 1
ATOM 868 C CA . GLN A 1 116 ? -9.139 -6.534 11.199 1.00 96.94 116 GLN A CA 1
ATOM 869 C C . GLN A 1 116 ? -10.178 -7.378 10.482 1.00 96.94 116 GLN A C 1
ATOM 871 O O . GLN A 1 116 ? -10.438 -8.505 10.894 1.00 96.94 116 GLN A O 1
ATOM 876 N N . ALA A 1 117 ? -10.777 -6.835 9.429 1.00 96.56 117 ALA A N 1
ATOM 877 C CA . ALA A 1 117 ? -11.715 -7.564 8.585 1.00 96.56 117 ALA A CA 1
ATOM 878 C C . ALA A 1 117 ? -11.423 -7.288 7.117 1.00 96.56 117 ALA A C 1
ATOM 880 O O . ALA A 1 117 ? -11.193 -6.137 6.732 1.00 96.56 117 ALA A O 1
ATOM 881 N N . LYS A 1 118 ? -11.492 -8.336 6.298 1.00 95.69 118 LYS A N 1
ATOM 882 C CA . LYS A 1 118 ? -11.561 -8.187 4.849 1.00 95.69 118 LYS A CA 1
ATOM 883 C C . LYS A 1 118 ? -13.001 -7.881 4.451 1.00 95.69 118 LYS A C 1
ATOM 885 O O . LYS A 1 118 ? -13.959 -8.348 5.066 1.00 95.69 118 LYS A O 1
ATOM 890 N N . LEU A 1 119 ? -13.166 -7.051 3.436 1.00 95.19 119 LEU A N 1
ATOM 891 C CA . LEU A 1 119 ? -14.459 -6.569 2.977 1.00 95.19 119 LEU A CA 1
ATOM 892 C C . LEU A 1 119 ? -14.564 -6.774 1.472 1.00 95.19 119 LEU A C 1
ATOM 894 O O . LEU A 1 119 ? -13.620 -6.527 0.719 1.00 95.19 119 LEU A O 1
ATOM 898 N N . LYS A 1 120 ? -15.744 -7.212 1.028 1.00 94.19 120 LYS A N 1
ATOM 899 C CA . LYS A 1 120 ? -16.167 -7.078 -0.371 1.00 94.19 120 LYS A CA 1
ATOM 900 C C . LYS A 1 120 ? -16.388 -5.595 -0.702 1.00 94.19 120 LYS A C 1
ATOM 902 O O . LYS A 1 120 ? -16.133 -4.723 0.121 1.00 94.19 120 LYS A O 1
ATOM 907 N N . ALA A 1 121 ? -16.882 -5.308 -1.905 1.00 90.94 121 ALA A N 1
ATOM 908 C CA . ALA A 1 121 ? -17.254 -3.948 -2.284 1.00 90.94 121 ALA A CA 1
ATOM 909 C C . ALA A 1 121 ? -18.258 -3.340 -1.290 1.00 90.94 121 ALA A C 1
ATOM 911 O O . ALA A 1 121 ? -19.326 -3.907 -1.050 1.00 90.94 121 ALA A O 1
ATOM 912 N N . VAL A 1 122 ? -17.890 -2.190 -0.726 1.00 91.00 122 VAL A N 1
ATOM 913 C CA . VAL A 1 122 ? -18.686 -1.404 0.223 1.00 91.00 122 VAL A CA 1
ATOM 914 C C . VAL A 1 122 ? -18.577 0.081 -0.093 1.00 91.00 122 VAL A C 1
ATOM 916 O O . VAL A 1 122 ? -17.650 0.517 -0.781 1.00 91.00 122 VAL A O 1
ATOM 919 N N . ASP A 1 123 ? -19.502 0.863 0.456 1.00 90.56 123 ASP A N 1
ATOM 920 C CA . ASP A 1 123 ? -19.293 2.297 0.610 1.00 90.56 123 ASP A CA 1
ATOM 921 C C . ASP A 1 123 ? -18.313 2.539 1.769 1.00 90.56 123 ASP A C 1
ATOM 923 O O . ASP A 1 123 ? -18.674 2.516 2.949 1.00 90.56 123 ASP A O 1
ATOM 927 N N . TRP A 1 124 ? -17.040 2.697 1.410 1.00 89.12 124 TRP A N 1
ATOM 928 C CA . TRP A 1 124 ? -15.937 2.790 2.359 1.00 89.12 124 TRP A CA 1
ATOM 929 C C . TRP A 1 124 ? -16.032 4.012 3.271 1.00 89.12 124 TRP A C 1
ATOM 931 O O . TRP A 1 124 ? -15.756 3.882 4.460 1.00 89.12 124 TRP A O 1
ATOM 941 N N . SER A 1 125 ? -16.436 5.177 2.757 1.00 89.19 125 SER A N 1
ATOM 942 C CA . SER A 1 125 ? -16.505 6.399 3.568 1.00 89.19 125 SER A CA 1
ATOM 943 C C . SER A 1 125 ? -17.607 6.297 4.619 1.00 89.19 125 SER A C 1
ATOM 945 O O . SER A 1 125 ? -17.375 6.619 5.783 1.00 89.19 125 SER A O 1
ATOM 947 N N . THR A 1 126 ? -18.772 5.769 4.236 1.00 91.81 126 THR A N 1
ATOM 948 C CA . THR A 1 126 ? -19.882 5.517 5.160 1.00 91.81 126 THR A CA 1
ATOM 949 C C . THR A 1 126 ? -19.496 4.497 6.232 1.00 91.81 126 THR A C 1
ATOM 951 O O . THR A 1 126 ? -19.742 4.732 7.416 1.00 91.81 126 THR A O 1
ATOM 954 N N . LEU A 1 127 ? -18.849 3.388 5.851 1.00 92.06 127 LEU A N 1
ATOM 955 C CA . LEU A 1 127 ? -18.404 2.368 6.804 1.00 92.06 127 LEU A CA 1
ATOM 956 C C . LEU A 1 127 ? -17.367 2.919 7.793 1.00 92.06 127 LEU A C 1
ATOM 958 O O . LEU A 1 127 ? -17.488 2.686 8.995 1.00 92.06 127 LEU A O 1
ATOM 962 N N . VAL A 1 128 ? -16.360 3.648 7.302 1.00 92.88 128 VAL A N 1
ATOM 963 C CA . VAL A 1 128 ? -15.323 4.259 8.147 1.00 92.88 128 VAL A CA 1
ATOM 964 C C . VAL A 1 128 ? -15.956 5.234 9.135 1.00 92.88 128 VAL A C 1
ATOM 966 O O . VAL A 1 128 ? -15.762 5.066 10.335 1.00 92.88 128 VAL A O 1
ATOM 969 N N . ALA A 1 129 ? -16.803 6.155 8.667 1.00 93.44 129 ALA A N 1
ATOM 970 C CA . ALA A 1 129 ? -17.483 7.116 9.535 1.00 93.44 129 ALA A CA 1
ATOM 971 C C . ALA A 1 129 ? -18.354 6.431 10.604 1.00 93.44 129 ALA A C 1
ATOM 973 O O . ALA A 1 129 ? -18.380 6.855 11.761 1.00 93.44 129 ALA A O 1
ATOM 974 N N . GLN A 1 130 ? -19.046 5.343 10.245 1.00 94.88 130 GLN A N 1
ATOM 975 C CA . GLN A 1 130 ? -19.835 4.558 11.196 1.00 94.88 130 GLN A CA 1
ATOM 976 C C . GLN A 1 130 ? -18.958 3.919 12.280 1.00 94.88 130 GLN A C 1
ATOM 978 O O . GLN A 1 130 ? -19.339 3.922 13.450 1.00 94.88 130 GLN A O 1
ATOM 983 N N . LEU A 1 131 ? -17.809 3.351 11.903 1.00 96.19 131 LEU A N 1
ATOM 984 C CA . LEU A 1 131 ? -16.887 2.696 12.832 1.00 96.19 131 LEU A CA 1
ATOM 985 C C . LEU A 1 131 ? -16.169 3.712 13.730 1.00 96.19 131 LEU A C 1
ATOM 987 O O . LEU A 1 131 ? -16.058 3.475 14.928 1.00 96.19 131 LEU A O 1
ATOM 991 N N . GLU A 1 132 ? -15.735 4.850 13.186 1.00 95.75 132 GLU A N 1
ATOM 992 C CA . GLU A 1 132 ? -15.097 5.938 13.944 1.00 95.75 132 GLU A CA 1
ATOM 993 C C . GLU A 1 132 ? -16.034 6.554 14.988 1.00 95.75 132 GLU A C 1
ATOM 995 O O . GLU A 1 132 ? -15.588 6.986 16.050 1.00 95.75 132 GLU A O 1
ATOM 1000 N N . ALA A 1 133 ? -17.342 6.566 14.718 1.00 95.69 133 ALA A N 1
ATOM 1001 C CA . ALA A 1 133 ? -18.343 7.059 15.656 1.00 95.69 133 ALA A CA 1
ATOM 1002 C C . ALA A 1 133 ? -18.575 6.124 16.862 1.00 95.69 133 ALA A C 1
ATOM 1004 O O . ALA A 1 133 ? -19.250 6.518 17.820 1.00 95.69 133 ALA A O 1
ATOM 1005 N N . LEU A 1 134 ? -18.055 4.888 16.844 1.00 97.06 134 LEU A N 1
ATOM 1006 C CA . LEU A 1 134 ? -18.244 3.942 17.942 1.00 97.06 134 LEU A CA 1
ATOM 1007 C C . LEU A 1 134 ? -17.391 4.325 19.165 1.00 97.06 134 LEU A C 1
ATOM 1009 O O . LEU A 1 134 ? -16.180 4.527 19.051 1.00 97.06 134 LEU A O 1
ATOM 1013 N N . PRO A 1 135 ? -17.975 4.353 20.379 1.00 96.62 135 PRO A N 1
ATOM 1014 C CA . PRO A 1 135 ? -17.205 4.585 21.594 1.00 96.62 135 PRO A CA 1
ATOM 1015 C C . PRO A 1 135 ? -16.102 3.537 21.783 1.00 96.62 135 PRO A C 1
ATOM 1017 O O . PRO A 1 135 ? -16.350 2.342 21.635 1.00 96.62 135 PRO A O 1
ATOM 1020 N N . GLY A 1 136 ? -14.909 3.982 22.179 1.00 96.44 136 GLY A N 1
ATOM 1021 C CA . GLY A 1 136 ? -13.750 3.110 22.396 1.00 96.44 136 GLY A CA 1
ATOM 1022 C C . GLY A 1 136 ? -12.929 2.818 21.136 1.00 96.44 136 GLY A C 1
ATOM 1023 O O . GLY A 1 136 ? -11.937 2.100 21.237 1.00 96.44 136 GLY A O 1
ATOM 1024 N N . VAL A 1 137 ? -13.300 3.375 19.978 1.00 97.62 137 VAL A N 1
ATOM 1025 C CA . VAL A 1 137 ? -12.481 3.356 18.758 1.00 97.62 137 VAL A CA 1
ATOM 1026 C C . VAL A 1 137 ? -11.529 4.548 18.759 1.00 97.62 137 VAL A C 1
ATOM 1028 O O . VAL A 1 137 ? -11.949 5.688 18.939 1.00 97.62 137 VAL A O 1
ATOM 1031 N N . ALA A 1 138 ? -10.242 4.267 18.563 1.00 95.25 138 ALA A N 1
ATOM 1032 C CA . ALA A 1 138 ? -9.181 5.262 18.477 1.00 95.25 138 ALA A CA 1
ATOM 1033 C C . ALA A 1 138 ? -9.016 5.795 17.054 1.00 95.25 138 ALA A C 1
ATOM 1035 O O . ALA A 1 138 ? -8.916 7.003 16.847 1.00 95.25 138 ALA A O 1
ATOM 1036 N N . ASN A 1 139 ? -8.970 4.877 16.087 1.00 94.12 139 ASN A N 1
ATOM 1037 C CA . ASN A 1 139 ? -8.760 5.176 14.679 1.00 94.12 139 ASN A CA 1
ATOM 1038 C C . ASN A 1 139 ? -9.293 4.030 13.809 1.00 94.12 139 ASN A C 1
ATOM 1040 O O . ASN A 1 139 ? -9.289 2.867 14.229 1.00 94.12 139 ASN A O 1
ATOM 1044 N N . VAL A 1 140 ? -9.690 4.346 12.581 1.00 94.44 140 VAL A N 1
ATOM 1045 C CA . VAL A 1 140 ? -10.092 3.372 11.570 1.00 94.44 140 VAL A CA 1
ATOM 1046 C C . VAL A 1 140 ? -9.227 3.573 10.335 1.00 94.44 140 VAL A C 1
ATOM 1048 O O . VAL A 1 140 ? -9.218 4.636 9.729 1.00 94.44 140 VAL A O 1
ATOM 1051 N N . ILE A 1 141 ? -8.503 2.529 9.941 1.00 91.19 141 ILE A N 1
ATOM 1052 C CA . ILE A 1 141 ? -7.718 2.524 8.708 1.00 91.19 141 ILE A CA 1
ATOM 1053 C C . ILE A 1 141 ? -8.402 1.588 7.722 1.00 91.19 141 ILE A C 1
ATOM 1055 O O . ILE A 1 141 ? -8.484 0.384 7.962 1.00 91.19 141 ILE A O 1
ATOM 1059 N N . ALA A 1 142 ? -8.879 2.138 6.611 1.00 90.94 142 ALA A N 1
ATOM 1060 C CA . ALA A 1 142 ? -9.396 1.376 5.486 1.00 90.94 142 ALA A CA 1
ATOM 1061 C C . ALA A 1 142 ? -8.392 1.423 4.334 1.00 90.94 142 ALA A C 1
ATOM 1063 O O . ALA A 1 142 ? -7.999 2.500 3.897 1.00 90.94 142 ALA A O 1
ATOM 1064 N N . LEU A 1 143 ? -7.997 0.252 3.843 1.00 88.38 143 LEU A N 1
ATOM 1065 C CA . LEU A 1 143 ? -7.126 0.107 2.682 1.00 88.38 143 LEU A CA 1
ATOM 1066 C C . LEU A 1 143 ? -7.840 -0.778 1.675 1.00 88.38 143 LEU A C 1
ATOM 1068 O O . LEU A 1 143 ? -8.119 -1.948 1.959 1.00 88.38 143 LEU A O 1
ATOM 1072 N N . LYS A 1 144 ? -8.154 -0.235 0.499 1.00 90.88 144 LYS A N 1
ATOM 1073 C CA . LYS A 1 144 ? -8.673 -1.080 -0.578 1.00 90.88 144 LYS A CA 1
ATOM 1074 C C . LYS A 1 144 ? -7.554 -1.965 -1.117 1.00 90.88 144 LYS A C 1
ATOM 1076 O O . LYS A 1 144 ? -6.377 -1.625 -1.025 1.00 90.88 144 LYS A O 1
ATOM 1081 N N . THR A 1 145 ? -7.936 -3.107 -1.678 1.00 90.88 145 THR A N 1
ATOM 1082 C CA . THR A 1 145 ? -7.019 -3.990 -2.400 1.00 90.88 145 THR A CA 1
ATOM 1083 C C . THR A 1 145 ? -6.245 -3.175 -3.431 1.00 90.88 145 THR A C 1
ATOM 1085 O O . THR A 1 145 ? -6.846 -2.401 -4.184 1.00 90.88 145 THR A O 1
ATOM 1088 N N . MET A 1 146 ? -4.926 -3.373 -3.469 1.00 89.94 146 MET A N 1
ATOM 1089 C CA . MET A 1 146 ? -4.069 -2.620 -4.374 1.00 89.94 146 MET A CA 1
ATOM 1090 C C . MET A 1 146 ? -4.465 -2.867 -5.829 1.00 89.94 146 MET A C 1
ATOM 1092 O O . MET A 1 146 ? -4.700 -4.006 -6.244 1.00 89.94 146 MET A O 1
ATOM 1096 N N . PHE A 1 147 ? -4.498 -1.809 -6.638 1.00 93.12 147 PHE A N 1
ATOM 1097 C CA . PHE A 1 147 ? -4.891 -1.890 -8.045 1.00 93.12 147 PHE A CA 1
ATOM 1098 C C . PHE A 1 147 ? -4.046 -2.912 -8.816 1.00 93.12 147 PHE A C 1
ATOM 1100 O O . PHE A 1 147 ? -4.565 -3.644 -9.664 1.00 93.12 147 PHE A O 1
ATOM 1107 N N . TRP A 1 148 ? -2.756 -2.981 -8.496 1.00 94.12 148 TRP A N 1
ATOM 1108 C CA . TRP A 1 148 ? -1.784 -3.827 -9.177 1.00 94.12 148 TRP A CA 1
ATOM 1109 C C . TRP A 1 148 ? -1.761 -5.283 -8.694 1.00 94.12 148 TRP A C 1
ATOM 1111 O O . TRP A 1 148 ? -1.104 -6.113 -9.333 1.00 94.12 148 TRP A O 1
ATOM 1121 N N . THR A 1 149 ? -2.520 -5.633 -7.647 1.00 91.25 149 THR A N 1
ATOM 1122 C CA . THR A 1 149 ? -2.655 -7.023 -7.196 1.00 91.25 149 THR A CA 1
ATOM 1123 C C . THR A 1 149 ? -3.184 -7.904 -8.329 1.00 91.25 149 THR A C 1
ATOM 1125 O O . THR A 1 149 ? -4.187 -7.603 -8.980 1.00 91.25 149 THR A O 1
ATOM 1128 N N . GLY A 1 150 ? -2.453 -8.987 -8.616 1.00 90.62 150 GLY A N 1
ATOM 1129 C CA . GLY A 1 150 ? -2.759 -9.927 -9.700 1.00 90.62 150 GLY A CA 1
ATOM 1130 C C . GLY A 1 150 ? -2.463 -9.414 -11.116 1.00 90.62 150 GLY A C 1
ATOM 1131 O O . GLY A 1 150 ? -2.624 -10.169 -12.073 1.00 90.62 150 GLY A O 1
ATOM 1132 N N . LYS A 1 151 ? -2.021 -8.158 -11.273 1.00 92.62 151 LYS A N 1
ATOM 1133 C CA . LYS A 1 151 ? -1.643 -7.557 -12.567 1.00 92.62 151 LYS A CA 1
ATOM 1134 C C . LYS A 1 151 ? -0.128 -7.464 -12.745 1.00 92.62 151 LYS A C 1
ATOM 1136 O O . LYS A 1 151 ? 0.362 -7.536 -13.873 1.00 92.62 151 LYS A O 1
ATOM 1141 N N . ALA A 1 152 ? 0.593 -7.305 -11.640 1.00 95.00 152 ALA A N 1
ATOM 1142 C CA . ALA A 1 152 ? 2.043 -7.252 -11.581 1.00 95.00 152 ALA A CA 1
ATOM 1143 C C . ALA A 1 152 ? 2.559 -7.990 -10.339 1.00 95.00 152 ALA A C 1
ATOM 1145 O O . ALA A 1 152 ? 1.838 -8.188 -9.364 1.00 95.00 152 ALA A O 1
ATOM 1146 N N . ASP A 1 153 ? 3.823 -8.390 -10.397 1.00 95.31 153 ASP A N 1
ATOM 1147 C CA . ASP A 1 153 ? 4.536 -9.108 -9.343 1.00 95.31 153 ASP A CA 1
ATOM 1148 C C . ASP A 1 153 ? 5.585 -8.233 -8.652 1.00 95.31 153 ASP A C 1
ATOM 1150 O O . ASP A 1 153 ? 5.910 -8.458 -7.486 1.00 95.31 153 ASP A O 1
ATOM 1154 N N . VAL A 1 154 ? 6.141 -7.255 -9.375 1.00 96.00 154 VAL A N 1
ATOM 1155 C CA . VAL A 1 154 ? 7.184 -6.342 -8.893 1.00 96.00 154 VAL A CA 1
ATOM 1156 C C . VAL A 1 154 ? 6.857 -4.919 -9.326 1.00 96.00 154 VAL A C 1
ATOM 1158 O O . VAL A 1 154 ? 6.457 -4.694 -10.468 1.00 96.00 154 VAL A O 1
ATOM 1161 N N . VAL A 1 155 ? 7.079 -3.967 -8.425 1.00 95.31 155 VAL A N 1
ATOM 1162 C CA . VAL A 1 155 ? 7.065 -2.533 -8.713 1.00 95.31 155 VAL A CA 1
ATOM 1163 C C . VAL A 1 155 ? 8.485 -1.981 -8.675 1.00 95.31 155 VAL A C 1
ATOM 1165 O O . VAL A 1 155 ? 9.279 -2.318 -7.793 1.00 95.31 155 VAL A O 1
ATOM 1168 N N . VAL A 1 156 ? 8.795 -1.121 -9.638 1.00 95.12 156 VAL A N 1
ATOM 1169 C CA . VAL A 1 156 ? 9.983 -0.269 -9.671 1.00 95.12 156 VAL A CA 1
ATOM 1170 C C . VAL A 1 156 ? 9.494 1.170 -9.572 1.00 95.12 156 VAL A C 1
ATOM 1172 O O . VAL A 1 156 ? 9.074 1.759 -10.569 1.00 95.12 156 VAL A O 1
ATOM 1175 N N . GLY A 1 157 ? 9.504 1.721 -8.361 1.00 92.06 157 GLY A N 1
ATOM 1176 C CA . GLY A 1 157 ? 9.120 3.108 -8.121 1.00 92.06 157 GLY A CA 1
ATOM 1177 C C . GLY A 1 157 ? 10.221 4.053 -8.590 1.00 92.06 157 GLY A C 1
ATOM 1178 O O . GLY A 1 157 ? 11.403 3.824 -8.310 1.00 92.06 157 GLY A O 1
ATOM 1179 N N . LEU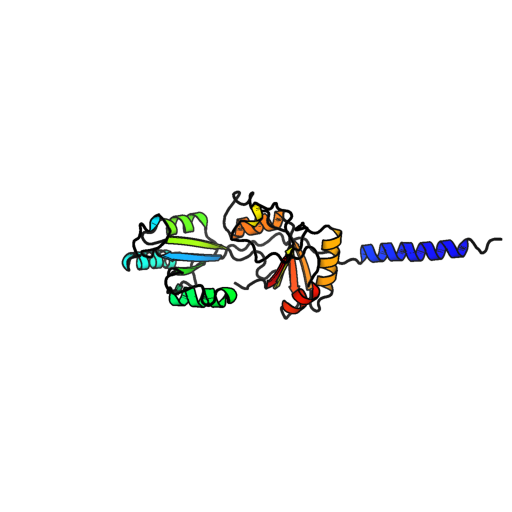 A 1 158 ? 9.844 5.104 -9.315 1.00 91.00 158 LEU A N 1
ATOM 1180 C CA . LEU A 1 158 ? 10.789 6.092 -9.823 1.00 91.00 158 LEU A CA 1
ATOM 1181 C C . LEU A 1 158 ? 11.022 7.210 -8.806 1.00 91.00 158 LEU A C 1
ATOM 1183 O O . LEU A 1 158 ? 10.193 7.481 -7.937 1.00 91.00 158 LEU A O 1
ATOM 1187 N N . CYS A 1 159 ? 12.162 7.881 -8.932 1.00 86.00 159 CYS A N 1
ATOM 1188 C CA . CYS A 1 159 ? 12.444 9.083 -8.160 1.00 86.00 159 CYS A CA 1
ATOM 1189 C C . CYS A 1 159 ? 11.405 10.167 -8.439 1.00 86.00 159 CYS A C 1
ATOM 1191 O O . CYS A 1 159 ? 10.954 10.329 -9.572 1.00 86.00 159 CYS A O 1
ATOM 1193 N N . ARG A 1 160 ? 11.038 10.919 -7.401 1.00 78.19 160 ARG A N 1
ATOM 1194 C CA . ARG A 1 160 ? 10.130 12.067 -7.492 1.00 78.19 160 ARG A CA 1
ATOM 1195 C C . ARG A 1 160 ? 10.879 13.297 -8.020 1.00 78.19 160 ARG A C 1
ATOM 1197 O O . ARG A 1 160 ? 12.107 13.335 -8.033 1.00 78.19 160 ARG A O 1
ATOM 1204 N N . SER A 1 161 ? 10.135 14.294 -8.490 1.00 65.81 161 SER A N 1
ATOM 1205 C CA . SER A 1 161 ? 10.662 15.626 -8.841 1.00 65.81 161 SER A CA 1
ATOM 1206 C C . SER A 1 161 ? 10.347 16.689 -7.788 1.00 65.81 161 SER A C 1
ATOM 1208 O O . SER A 1 161 ? 10.436 17.879 -8.087 1.00 65.81 161 SER A O 1
ATOM 1210 N N . ASP A 1 162 ? 9.876 16.294 -6.609 1.00 63.16 162 ASP A N 1
ATOM 1211 C CA . ASP A 1 162 ? 9.308 17.221 -5.647 1.00 63.16 162 ASP A CA 1
ATOM 1212 C C . ASP A 1 162 ? 10.344 17.953 -4.790 1.00 63.16 162 ASP A C 1
ATOM 1214 O O . ASP A 1 162 ? 11.522 17.604 -4.691 1.00 63.16 162 ASP A O 1
ATOM 1218 N N . THR A 1 163 ? 9.888 19.059 -4.204 1.00 55.56 163 THR A N 1
ATOM 1219 C CA . THR A 1 163 ? 10.728 19.947 -3.401 1.00 55.56 163 THR A CA 1
ATOM 1220 C C . THR A 1 163 ? 11.052 19.337 -2.037 1.00 55.56 163 THR A C 1
ATOM 1222 O O . THR A 1 163 ? 10.394 18.419 -1.553 1.00 55.56 163 THR A O 1
ATOM 1225 N N . ALA A 1 164 ? 12.041 19.914 -1.347 1.00 54.84 164 ALA A N 1
ATOM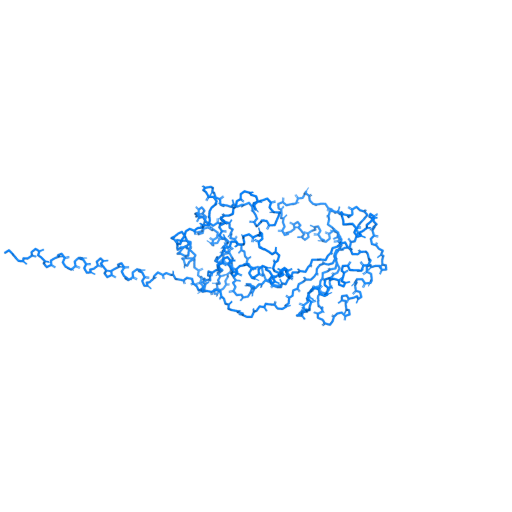 1226 C CA . ALA A 1 164 ? 12.430 19.495 -0.002 1.00 54.84 164 ALA A CA 1
ATOM 1227 C C . ALA A 1 164 ? 11.280 19.441 1.024 1.00 54.84 164 ALA A C 1
ATOM 1229 O O . ALA A 1 164 ? 11.388 18.686 1.984 1.00 54.84 164 ALA A O 1
ATOM 1230 N N . ALA A 1 165 ? 10.210 20.216 0.819 1.00 48.88 165 ALA A N 1
ATOM 1231 C CA . ALA A 1 165 ? 9.048 20.260 1.702 1.00 48.88 165 ALA A CA 1
ATOM 1232 C C . ALA A 1 165 ? 8.132 19.031 1.559 1.00 48.88 165 ALA A C 1
ATOM 1234 O O . ALA A 1 165 ? 7.588 18.571 2.555 1.00 48.88 165 ALA A O 1
ATOM 1235 N N . GLU A 1 166 ? 8.007 18.457 0.358 1.00 49.88 166 GLU A N 1
ATOM 1236 C CA . GLU A 1 166 ? 7.207 17.240 0.130 1.00 49.88 166 GLU A CA 1
ATOM 1237 C C . GLU A 1 166 ? 7.949 15.968 0.591 1.00 49.88 166 GLU A C 1
ATOM 1239 O O . GLU A 1 166 ? 7.319 14.973 0.946 1.00 49.88 166 GLU A O 1
ATOM 1244 N N . ARG A 1 167 ? 9.287 16.028 0.711 1.00 53.78 167 ARG A N 1
ATOM 1245 C CA . ARG A 1 167 ? 10.129 14.966 1.305 1.00 53.78 167 ARG A CA 1
ATOM 1246 C C . ARG A 1 167 ? 9.931 14.773 2.816 1.00 53.78 167 ARG A C 1
ATOM 1248 O O . ARG A 1 167 ? 10.421 13.787 3.359 1.00 53.78 167 ARG A O 1
ATOM 1255 N N . ALA A 1 168 ? 9.266 15.706 3.501 1.00 47.38 168 ALA A N 1
ATOM 1256 C CA . ALA A 1 168 ? 9.052 15.654 4.949 1.00 47.38 168 ALA A CA 1
ATOM 1257 C C . ALA A 1 168 ? 7.825 14.816 5.367 1.00 47.38 168 ALA A C 1
ATOM 1259 O O . ALA A 1 168 ? 7.603 14.626 6.562 1.00 47.38 168 ALA A O 1
ATOM 1260 N N . GLU A 1 169 ? 7.035 14.313 4.413 1.00 46.31 169 GLU A N 1
ATOM 1261 C CA . GLU A 1 169 ? 5.837 13.525 4.711 1.00 46.31 169 GLU A CA 1
ATOM 1262 C C . GLU A 1 169 ? 6.192 12.082 5.154 1.00 46.31 169 GLU A C 1
ATOM 1264 O O . GLU A 1 169 ? 6.946 11.378 4.471 1.00 46.31 169 GLU A O 1
ATOM 1269 N N . PRO A 1 170 ? 5.635 11.592 6.279 1.00 37.69 170 PRO A N 1
ATOM 1270 C CA . PRO A 1 170 ? 6.049 10.345 6.936 1.00 37.69 170 PRO A CA 1
ATOM 1271 C C . PRO A 1 170 ? 5.677 9.050 6.189 1.00 37.69 170 PRO A C 1
ATOM 1273 O O . PRO A 1 170 ? 6.148 7.982 6.570 1.00 37.69 170 PRO A O 1
ATOM 1276 N N . PHE A 1 171 ? 4.878 9.126 5.118 1.00 43.75 171 PHE A N 1
ATOM 1277 C CA . PHE A 1 171 ? 4.486 7.980 4.276 1.00 43.75 171 PHE A CA 1
ATOM 1278 C C . PHE A 1 171 ? 5.327 7.838 2.995 1.00 43.75 171 PHE A C 1
ATOM 1280 O O . PHE A 1 171 ? 4.934 7.161 2.044 1.00 43.75 171 PHE A O 1
ATOM 1287 N N . SER A 1 172 ? 6.502 8.468 2.963 1.00 49.06 172 SER A N 1
ATOM 1288 C CA . SER A 1 172 ? 7.520 8.226 1.943 1.00 49.06 172 SER A CA 1
ATOM 1289 C C . SER A 1 172 ? 7.926 6.745 1.933 1.00 49.06 172 SER A C 1
ATOM 1291 O O . SER A 1 172 ? 8.337 6.196 2.957 1.00 49.06 172 SER A O 1
ATOM 1293 N N . TRP A 1 173 ? 7.816 6.091 0.774 1.00 48.69 173 TRP A N 1
ATOM 1294 C CA . TRP A 1 173 ? 8.306 4.731 0.547 1.00 48.69 173 TRP A CA 1
ATOM 1295 C C . TRP A 1 173 ? 9.840 4.682 0.677 1.00 48.69 173 TRP A C 1
ATOM 1297 O O . TRP A 1 173 ? 10.561 4.724 -0.315 1.00 48.69 173 TRP A O 1
ATOM 1307 N N . GLY A 1 174 ? 10.326 4.562 1.915 1.00 44.06 174 GLY A N 1
ATOM 1308 C CA . GLY A 1 174 ? 11.716 4.269 2.263 1.00 44.06 174 GLY A CA 1
ATOM 1309 C C . GLY A 1 174 ? 12.719 5.413 2.042 1.00 44.06 174 GLY A C 1
ATOM 1310 O O . GLY A 1 174 ? 12.396 6.441 1.447 1.00 44.06 174 GLY A O 1
ATOM 1311 N N . PRO A 1 175 ? 13.960 5.264 2.549 1.00 45.09 175 PRO A N 1
ATOM 1312 C CA . PRO A 1 175 ? 15.046 6.178 2.221 1.00 45.09 175 PRO A CA 1
ATOM 1313 C C . PRO A 1 175 ? 15.239 6.149 0.706 1.00 45.09 175 PRO A C 1
ATOM 1315 O O . PRO A 1 175 ? 15.511 5.096 0.130 1.00 45.09 175 PRO A O 1
ATOM 1318 N N . SER A 1 176 ? 15.051 7.295 0.060 1.00 52.19 176 SER A N 1
ATOM 1319 C CA . SER A 1 176 ? 15.183 7.414 -1.381 1.00 52.19 176 SER A CA 1
ATOM 1320 C C . SER A 1 176 ? 16.592 6.984 -1.789 1.00 52.19 176 SER A C 1
ATOM 1322 O O . SER A 1 176 ? 17.564 7.669 -1.481 1.00 52.19 176 SER A O 1
ATOM 1324 N N . ALA A 1 177 ? 16.710 5.871 -2.519 1.00 56.72 177 ALA A N 1
ATOM 1325 C CA . ALA A 1 177 ? 17.932 5.534 -3.258 1.00 56.72 177 ALA A CA 1
ATOM 1326 C C . ALA A 1 177 ? 18.238 6.571 -4.360 1.00 56.72 177 ALA A C 1
ATOM 1328 O O . ALA A 1 177 ? 19.279 6.508 -5.012 1.00 56.72 177 ALA A O 1
ATOM 1329 N N . CYS A 1 178 ? 17.335 7.537 -4.552 1.00 72.06 178 CYS A N 1
ATOM 1330 C CA . CYS A 1 178 ? 17.580 8.748 -5.309 1.00 72.06 178 CYS A CA 1
ATOM 1331 C C . CYS A 1 178 ? 18.793 9.464 -4.712 1.00 72.06 178 CYS A C 1
ATOM 1333 O O . CYS A 1 178 ? 18.768 9.972 -3.593 1.00 72.06 178 CYS A O 1
ATOM 1335 N N . ALA A 1 179 ? 19.892 9.406 -5.457 1.00 57.97 179 ALA A N 1
ATOM 1336 C CA . ALA A 1 179 ? 21.034 10.262 -5.235 1.00 57.97 179 ALA A CA 1
ATOM 1337 C C . ALA A 1 179 ? 20.749 11.621 -5.876 1.00 57.97 179 ALA A C 1
ATOM 1339 O O . ALA A 1 179 ? 20.137 11.700 -6.945 1.00 57.97 179 ALA A O 1
ATOM 1340 N N . ALA A 1 180 ? 21.266 12.682 -5.260 1.00 54.94 180 ALA A N 1
ATOM 1341 C CA . ALA A 1 180 ? 21.186 14.010 -5.836 1.00 54.94 180 ALA A CA 1
ATOM 1342 C C . ALA A 1 180 ? 21.769 14.038 -7.275 1.00 54.94 180 ALA A C 1
ATOM 1344 O O . ALA A 1 180 ? 22.858 13.502 -7.501 1.00 54.94 180 ALA A O 1
ATOM 1345 N N . PRO A 1 181 ? 21.103 14.711 -8.233 1.00 55.50 181 PRO A N 1
ATOM 1346 C CA . PRO A 1 181 ? 19.831 15.401 -8.054 1.00 55.50 181 PRO A CA 1
ATOM 1347 C C . PRO A 1 181 ? 18.651 14.419 -7.979 1.00 55.50 181 PRO A C 1
ATOM 1349 O O . PRO A 1 181 ? 18.415 13.659 -8.918 1.00 55.50 181 PRO A O 1
ATOM 1352 N N . ASP A 1 182 ? 17.881 14.516 -6.889 1.00 63.81 182 ASP A N 1
ATOM 1353 C CA . ASP A 1 182 ? 16.590 13.848 -6.706 1.00 63.81 182 ASP A CA 1
ATOM 1354 C C . ASP A 1 182 ? 15.619 14.429 -7.728 1.00 63.81 182 ASP A C 1
ATOM 1356 O O . ASP A 1 182 ? 14.964 15.446 -7.494 1.00 63.81 182 ASP A O 1
ATOM 1360 N N . ARG A 1 183 ? 15.608 13.849 -8.925 1.00 79.69 183 ARG A N 1
ATOM 1361 C CA . ARG A 1 183 ? 14.724 14.280 -9.995 1.00 79.69 183 ARG A CA 1
ATOM 1362 C C . ARG A 1 183 ? 14.015 13.098 -10.606 1.00 79.69 183 ARG A C 1
ATOM 1364 O O . ARG A 1 183 ? 14.567 12.002 -10.722 1.00 79.69 183 ARG A O 1
ATOM 1371 N N . TYR A 1 184 ? 12.820 13.382 -11.101 1.00 84.56 184 TYR A N 1
ATOM 1372 C CA . TYR A 1 184 ? 12.107 12.451 -11.951 1.00 84.56 184 TYR A CA 1
ATOM 1373 C C . TYR A 1 184 ? 12.995 12.065 -13.146 1.00 84.56 184 TYR A C 1
ATOM 1375 O O . TYR A 1 184 ? 13.603 12.952 -13.771 1.00 84.56 184 TYR A O 1
ATOM 1383 N N . PRO A 1 185 ? 13.129 10.764 -13.464 1.00 88.12 185 PRO A N 1
ATOM 1384 C CA . PRO A 1 185 ? 13.971 10.330 -14.568 1.00 88.12 185 PRO A CA 1
ATOM 1385 C C . PRO A 1 185 ? 13.470 10.938 -15.875 1.00 88.12 185 PRO A C 1
ATOM 1387 O O . PRO A 1 185 ? 12.269 10.980 -16.150 1.00 88.12 185 PRO A O 1
ATOM 1390 N N . SER A 1 186 ? 14.402 11.390 -16.704 1.00 89.94 186 SER A N 1
ATOM 1391 C CA . SER A 1 186 ? 14.132 11.853 -18.062 1.00 89.94 186 SER A CA 1
ATOM 1392 C C . SER A 1 186 ? 13.569 10.706 -18.916 1.00 89.94 186 SER A C 1
ATOM 1394 O O . SER A 1 186 ? 13.748 9.535 -18.572 1.00 89.94 186 SER A O 1
ATOM 1396 N N . PRO A 1 187 ? 12.924 10.989 -20.063 1.00 91.12 187 PRO A N 1
ATOM 1397 C CA . PRO A 1 187 ? 12.476 9.934 -20.973 1.00 91.12 187 PRO A CA 1
ATOM 1398 C C . PRO A 1 187 ? 13.589 8.949 -21.370 1.00 91.12 187 PRO A C 1
ATOM 1400 O O . PRO A 1 187 ? 13.337 7.752 -21.459 1.00 91.12 187 PRO A O 1
ATOM 1403 N N . ALA A 1 188 ? 14.824 9.434 -21.545 1.00 91.38 188 ALA A N 1
ATOM 1404 C CA . ALA A 1 188 ? 15.974 8.593 -21.871 1.00 91.38 188 ALA A CA 1
ATOM 1405 C C . ALA A 1 188 ? 16.378 7.674 -20.706 1.00 91.38 188 ALA A C 1
ATOM 1407 O O . ALA A 1 188 ? 16.626 6.492 -20.917 1.00 91.38 188 ALA A O 1
ATOM 1408 N N . GLU A 1 189 ? 16.393 8.179 -19.470 1.00 92.19 189 GLU A N 1
ATOM 1409 C CA . GLU A 1 189 ? 16.674 7.345 -18.291 1.00 92.19 189 GLU A CA 1
ATOM 1410 C C . GLU A 1 189 ? 15.581 6.306 -18.064 1.00 92.19 189 GLU A C 1
ATOM 1412 O O . GLU A 1 189 ? 15.892 5.151 -17.789 1.00 92.19 189 GLU A O 1
ATOM 1417 N N . ARG A 1 190 ? 14.308 6.670 -18.264 1.00 93.69 190 ARG A N 1
ATOM 1418 C CA . ARG A 1 190 ? 13.203 5.704 -18.212 1.00 93.69 190 ARG A CA 1
ATOM 1419 C C . ARG A 1 190 ? 13.360 4.603 -19.257 1.00 93.69 190 ARG A C 1
ATOM 1421 O O . ARG A 1 190 ? 13.085 3.449 -18.946 1.00 93.69 190 ARG A O 1
ATOM 1428 N N . GLN A 1 191 ? 13.846 4.933 -20.455 1.00 94.69 191 GLN A N 1
ATOM 1429 C CA . GLN A 1 191 ? 14.139 3.930 -21.477 1.00 94.69 191 GLN A CA 1
ATOM 1430 C C . GLN A 1 191 ? 15.275 2.991 -21.049 1.00 94.69 191 GLN A C 1
ATOM 1432 O O . GLN A 1 191 ? 15.147 1.781 -21.205 1.00 94.69 191 GLN A O 1
ATOM 1437 N N . VAL A 1 192 ? 16.348 3.514 -20.445 1.00 94.56 192 VAL A N 1
ATOM 1438 C CA . VAL A 1 192 ? 17.441 2.683 -19.907 1.00 94.56 192 VAL A CA 1
ATOM 1439 C C . VAL A 1 192 ? 16.939 1.762 -18.792 1.00 94.56 192 VAL A C 1
ATOM 1441 O O . VAL A 1 192 ? 17.282 0.581 -18.774 1.00 94.56 192 VAL A O 1
ATOM 1444 N N . ILE A 1 193 ? 16.102 2.267 -17.881 1.00 95.62 193 ILE A N 1
ATOM 1445 C CA . ILE A 1 193 ? 15.474 1.457 -16.826 1.00 95.62 193 ILE A CA 1
ATOM 1446 C C . ILE A 1 193 ? 14.631 0.340 -17.455 1.00 95.62 193 ILE A C 1
ATOM 1448 O O . ILE A 1 193 ? 14.787 -0.823 -17.089 1.00 95.62 193 ILE A O 1
ATOM 1452 N N . LEU A 1 194 ? 13.792 0.666 -18.443 1.00 97.12 194 LEU A N 1
ATOM 1453 C CA . LEU A 1 194 ? 12.970 -0.311 -19.156 1.00 97.12 194 LEU A CA 1
ATOM 1454 C C . LEU A 1 194 ? 13.820 -1.393 -19.835 1.00 97.12 194 LEU A C 1
ATOM 1456 O O . LEU A 1 194 ? 13.529 -2.576 -19.679 1.00 97.12 194 LEU A O 1
ATOM 1460 N N . GLU A 1 195 ? 14.886 -1.012 -20.539 1.00 95.88 195 GLU A N 1
ATOM 1461 C CA . GLU A 1 195 ? 15.816 -1.948 -21.186 1.00 95.88 195 GLU A CA 1
ATOM 1462 C C . GLU A 1 195 ? 16.446 -2.923 -20.183 1.00 95.88 195 GLU A C 1
ATOM 1464 O O . GLU A 1 195 ? 16.599 -4.111 -20.472 1.00 95.88 195 GLU A O 1
ATOM 1469 N N . ARG A 1 196 ? 16.766 -2.447 -18.975 1.00 96.62 196 ARG A N 1
ATOM 1470 C CA . ARG A 1 196 ? 17.307 -3.280 -17.893 1.00 96.62 196 ARG A CA 1
ATOM 1471 C C . ARG A 1 196 ? 16.260 -4.217 -17.309 1.00 96.62 196 ARG A C 1
ATOM 1473 O O . ARG A 1 196 ? 16.585 -5.371 -17.047 1.00 96.62 196 ARG A O 1
ATOM 1480 N N . ILE A 1 197 ? 15.019 -3.753 -17.163 1.00 97.12 197 ILE A N 1
ATOM 1481 C CA . ILE A 1 197 ? 13.893 -4.581 -16.719 1.00 97.12 197 ILE A CA 1
ATOM 1482 C C . ILE A 1 197 ? 13.642 -5.714 -17.716 1.00 97.12 197 ILE A C 1
ATOM 1484 O O . ILE A 1 197 ? 13.608 -6.870 -17.311 1.00 97.12 197 ILE A O 1
ATOM 1488 N N . VAL A 1 198 ? 13.494 -5.423 -19.012 1.00 96.06 198 VAL A N 1
ATOM 1489 C CA . VAL A 1 198 ? 13.157 -6.461 -20.008 1.00 96.06 198 VAL A CA 1
ATOM 1490 C C . VAL A 1 198 ? 14.278 -7.477 -20.225 1.00 96.06 198 VAL A C 1
ATOM 1492 O O . VAL A 1 198 ? 14.022 -8.575 -20.708 1.00 96.06 198 VAL A O 1
ATOM 1495 N N . ALA A 1 199 ? 15.515 -7.133 -19.857 1.00 95.75 199 ALA A N 1
ATOM 1496 C CA . ALA A 1 199 ? 16.641 -8.060 -19.870 1.00 95.75 199 ALA A CA 1
ATOM 1497 C C . ALA A 1 199 ? 16.608 -9.069 -18.704 1.00 95.75 199 ALA A C 1
ATOM 1499 O O . ALA A 1 199 ? 17.372 -10.037 -18.720 1.00 95.75 199 ALA A O 1
ATOM 1500 N N . VAL A 1 200 ? 15.748 -8.872 -17.695 1.00 96.12 200 VAL A N 1
ATOM 1501 C CA . VAL A 1 200 ? 15.566 -9.834 -16.602 1.00 96.12 200 VAL A CA 1
ATOM 1502 C C . VAL A 1 200 ? 14.827 -11.072 -17.135 1.00 96.12 200 VAL A C 1
ATOM 1504 O O . VAL A 1 200 ? 13.725 -10.947 -17.677 1.00 96.12 200 VAL A O 1
ATOM 1507 N N . PRO A 1 201 ? 15.381 -12.290 -16.973 1.00 94.94 201 PRO A N 1
ATOM 1508 C CA . PRO A 1 201 ? 14.725 -13.507 -17.437 1.00 94.94 201 PRO A CA 1
ATOM 1509 C C . PRO A 1 201 ? 13.329 -13.699 -16.835 1.00 94.94 201 PRO A C 1
ATOM 1511 O O . PRO A 1 201 ? 13.125 -13.536 -15.633 1.00 94.94 201 PRO A O 1
ATOM 1514 N N . GLY A 1 202 ? 12.376 -14.098 -17.679 1.00 94.62 202 GLY A N 1
ATOM 1515 C CA . GLY A 1 202 ? 11.009 -14.421 -17.265 1.00 94.62 202 GLY A CA 1
ATOM 1516 C C . GLY A 1 202 ? 10.043 -13.237 -17.207 1.00 94.62 202 GLY A C 1
ATOM 1517 O O . GLY A 1 202 ? 8.871 -13.462 -16.902 1.00 94.62 202 GLY A O 1
ATOM 1518 N N . VAL A 1 203 ? 10.490 -12.012 -17.512 1.00 96.06 203 VAL A N 1
ATOM 1519 C CA . VAL A 1 203 ? 9.593 -10.860 -17.699 1.00 96.06 203 VAL A CA 1
ATOM 1520 C C . VAL A 1 203 ? 8.651 -11.129 -18.871 1.00 96.06 203 VAL A C 1
ATOM 1522 O O . VAL A 1 203 ? 9.092 -11.446 -19.973 1.00 96.06 203 VAL A O 1
ATOM 1525 N N . VAL A 1 204 ? 7.346 -10.991 -18.629 1.00 95.56 204 VAL A N 1
ATOM 1526 C CA . VAL A 1 204 ? 6.293 -11.189 -19.640 1.00 95.56 204 VAL A CA 1
ATOM 1527 C C . VAL A 1 204 ? 5.687 -9.858 -20.061 1.00 95.56 204 VAL A C 1
ATOM 1529 O O . VAL A 1 204 ? 5.491 -9.621 -21.251 1.00 95.56 204 VAL A O 1
ATOM 1532 N N . LYS A 1 205 ? 5.390 -8.976 -19.099 1.00 95.88 205 LYS A N 1
ATOM 1533 C CA . LYS A 1 205 ? 4.892 -7.621 -19.376 1.00 95.88 205 LYS A CA 1
ATOM 1534 C C . LYS A 1 205 ? 5.544 -6.613 -18.453 1.00 95.88 205 LYS A C 1
ATOM 1536 O O 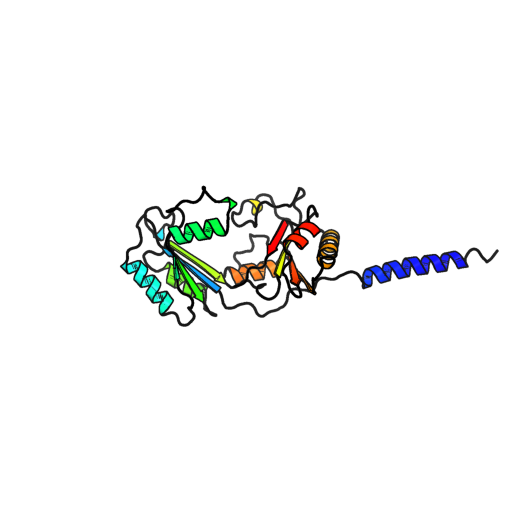. LYS A 1 205 ? 5.752 -6.901 -17.274 1.00 95.88 205 LYS A O 1
ATOM 1541 N N . VAL A 1 206 ? 5.770 -5.422 -18.993 1.00 97.56 206 VAL A N 1
ATOM 1542 C CA . VAL A 1 206 ? 6.152 -4.230 -18.242 1.00 97.56 206 VAL A CA 1
ATOM 1543 C C . VAL A 1 206 ? 5.132 -3.148 -18.559 1.00 97.56 206 VAL A C 1
ATOM 1545 O O . VAL A 1 206 ? 4.944 -2.808 -19.727 1.00 97.56 206 VAL A O 1
ATOM 1548 N N . TYR A 1 207 ? 4.479 -2.622 -17.533 1.00 97.44 207 TYR A N 1
ATOM 1549 C CA . TYR A 1 207 ? 3.622 -1.450 -17.628 1.00 97.44 207 TYR A CA 1
ATOM 1550 C C . TYR A 1 207 ? 4.390 -0.235 -17.130 1.00 97.44 207 TYR A C 1
ATOM 1552 O O . TYR A 1 207 ? 5.136 -0.337 -16.157 1.00 97.44 207 TYR A O 1
ATOM 1560 N N . TYR A 1 208 ? 4.203 0.905 -17.780 1.00 96.88 208 TYR A N 1
ATOM 1561 C CA . TYR A 1 208 ? 4.645 2.186 -17.253 1.00 96.88 208 TYR A CA 1
ATOM 1562 C C . TYR A 1 208 ? 3.432 2.934 -16.722 1.00 96.88 208 TYR A C 1
ATOM 1564 O O . TYR A 1 208 ? 2.513 3.249 -17.471 1.00 96.88 208 TYR A O 1
ATOM 1572 N N . GLU A 1 209 ? 3.442 3.202 -15.426 1.00 94.44 209 GLU A N 1
ATOM 1573 C CA . GLU A 1 209 ? 2.463 4.033 -14.754 1.00 94.44 209 GLU A CA 1
ATOM 1574 C C . GLU A 1 209 ? 3.001 5.456 -14.654 1.00 94.44 209 GLU A C 1
ATOM 1576 O O . GLU A 1 209 ? 4.036 5.705 -14.033 1.00 94.44 209 GLU A O 1
ATOM 1581 N N . ASP A 1 210 ? 2.304 6.394 -15.288 1.00 91.56 210 ASP A N 1
ATOM 1582 C CA . ASP A 1 210 ? 2.600 7.811 -15.132 1.00 91.56 210 ASP A CA 1
ATOM 1583 C C . ASP A 1 210 ? 2.072 8.359 -13.786 1.00 91.56 210 ASP A C 1
ATOM 1585 O O . ASP A 1 210 ? 1.196 7.749 -13.162 1.00 91.56 210 ASP A O 1
ATOM 1589 N N . PRO A 1 211 ? 2.585 9.517 -13.324 1.00 87.69 211 PRO A N 1
ATOM 1590 C CA . PRO A 1 211 ? 2.140 10.141 -12.077 1.00 87.69 211 PRO A CA 1
ATOM 1591 C C . PRO A 1 211 ? 0.626 10.388 -11.972 1.00 87.69 211 PRO A C 1
ATOM 1593 O O . PRO A 1 211 ? 0.066 10.309 -10.879 1.00 87.69 211 PRO A O 1
ATOM 1596 N N . ASP A 1 212 ? -0.064 10.668 -13.084 1.00 87.44 212 ASP A N 1
ATOM 1597 C CA . ASP A 1 212 ? -1.505 10.934 -13.065 1.00 87.44 212 ASP A CA 1
ATOM 1598 C C . ASP A 1 212 ? -2.309 9.660 -12.813 1.00 87.44 212 ASP A C 1
ATOM 1600 O O . ASP A 1 212 ? -3.314 9.691 -12.095 1.00 87.44 212 ASP A O 1
ATOM 1604 N N . HIS A 1 213 ? -1.894 8.537 -13.401 1.00 90.88 213 HIS A N 1
ATOM 1605 C CA . HIS A 1 213 ? -2.464 7.231 -13.098 1.00 90.88 213 HIS A CA 1
ATOM 1606 C C . HIS A 1 213 ? -2.136 6.804 -11.665 1.00 90.88 213 HIS A C 1
ATOM 1608 O O . HIS A 1 213 ? -3.054 6.445 -10.928 1.00 90.88 213 HIS A O 1
ATOM 1614 N N . ALA A 1 214 ? -0.873 6.924 -11.243 1.00 89.50 214 ALA A N 1
ATOM 1615 C CA . ALA A 1 214 ? -0.438 6.567 -9.892 1.00 89.50 214 ALA A CA 1
ATOM 1616 C C . ALA A 1 214 ? -1.223 7.334 -8.814 1.00 89.50 214 ALA A C 1
ATOM 1618 O O . ALA A 1 214 ? -1.652 6.757 -7.815 1.00 89.50 214 ALA A O 1
ATOM 1619 N N . ARG A 1 215 ? -1.509 8.622 -9.049 1.00 86.44 215 ARG A N 1
ATOM 1620 C CA . ARG A 1 215 ? -2.375 9.421 -8.174 1.00 86.44 215 ARG A CA 1
ATOM 1621 C C . ARG A 1 215 ? -3.795 8.860 -8.092 1.00 86.44 215 ARG A C 1
ATOM 1623 O O . ARG A 1 215 ? -4.328 8.753 -6.995 1.00 86.44 215 ARG A O 1
ATOM 1630 N N . ARG A 1 216 ? -4.414 8.475 -9.216 1.00 88.31 216 ARG A N 1
ATOM 1631 C CA . ARG A 1 216 ? -5.763 7.870 -9.198 1.00 88.31 216 ARG A CA 1
ATOM 1632 C C . ARG A 1 216 ? -5.779 6.532 -8.459 1.00 88.31 216 ARG A C 1
ATOM 1634 O O . ARG A 1 216 ? -6.732 6.269 -7.731 1.00 88.31 216 ARG A O 1
ATOM 1641 N N . VAL A 1 217 ? -4.737 5.713 -8.626 1.00 89.50 217 VAL A N 1
ATOM 1642 C CA . VAL A 1 217 ? -4.548 4.462 -7.871 1.00 89.50 217 VAL A CA 1
ATOM 1643 C C . VAL A 1 217 ? -4.492 4.745 -6.376 1.00 89.50 217 VAL A C 1
ATOM 1645 O O . VAL A 1 217 ? -5.289 4.188 -5.626 1.0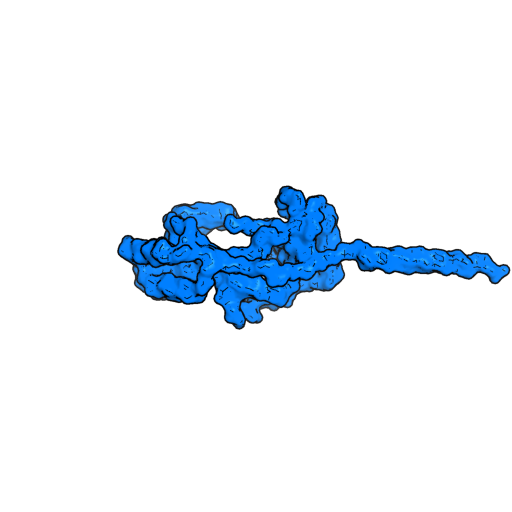0 89.50 217 VAL A O 1
ATOM 1648 N N . TYR A 1 218 ? -3.645 5.684 -5.959 1.00 85.88 218 TYR A N 1
ATOM 1649 C CA . TYR A 1 218 ? -3.518 6.079 -4.560 1.00 85.88 218 TYR A CA 1
ATOM 1650 C C . TYR A 1 218 ? -4.835 6.603 -3.963 1.00 85.88 218 TYR A C 1
ATOM 1652 O O . TYR A 1 218 ? -5.268 6.141 -2.909 1.00 85.88 218 TYR A O 1
ATOM 1660 N N . GLU A 1 219 ? -5.513 7.530 -4.648 1.00 84.81 219 GLU A N 1
ATOM 1661 C CA . GLU A 1 219 ? -6.804 8.084 -4.209 1.00 84.81 219 GLU A CA 1
ATOM 1662 C C . GLU A 1 219 ? -7.878 6.995 -4.084 1.00 84.81 219 GLU A C 1
ATOM 1664 O O . GLU A 1 219 ? -8.684 7.007 -3.149 1.00 84.81 219 GLU A O 1
ATOM 1669 N N . HIS A 1 220 ? -7.886 6.024 -5.004 1.00 86.81 220 HIS A N 1
ATOM 1670 C CA . HIS A 1 220 ? -8.792 4.883 -4.924 1.00 86.81 220 HIS A CA 1
ATOM 1671 C C . HIS A 1 220 ? -8.488 4.010 -3.712 1.00 86.81 220 HIS A C 1
ATOM 1673 O O . HIS A 1 220 ? -9.416 3.710 -2.959 1.00 86.81 220 HIS A O 1
ATOM 1679 N N . GLU A 1 221 ? -7.228 3.616 -3.529 1.00 86.31 221 GLU A N 1
ATOM 1680 C CA . GLU A 1 221 ? -6.778 2.708 -2.468 1.00 86.31 221 GLU A CA 1
ATOM 1681 C C . GLU A 1 221 ? -6.999 3.288 -1.071 1.00 86.31 221 GLU A C 1
ATOM 1683 O O . GLU A 1 221 ? -7.478 2.584 -0.180 1.00 86.31 221 GLU A O 1
ATOM 1688 N N . MET A 1 222 ? -6.732 4.585 -0.911 1.00 80.75 222 MET A N 1
ATOM 1689 C CA . MET A 1 222 ? -6.893 5.313 0.349 1.00 80.75 222 MET A CA 1
ATOM 1690 C C . MET A 1 222 ? -8.322 5.823 0.579 1.00 80.75 222 MET A C 1
ATOM 1692 O O . MET A 1 222 ? -8.640 6.300 1.664 1.00 80.75 222 MET A O 1
ATOM 1696 N N . GLY A 1 223 ? -9.193 5.771 -0.435 1.00 75.56 223 GLY A N 1
ATOM 1697 C CA . GLY A 1 223 ? -10.543 6.338 -0.352 1.00 75.56 223 GLY A CA 1
ATOM 1698 C C . GLY A 1 223 ? -10.566 7.868 -0.226 1.00 75.56 223 GLY A C 1
ATOM 1699 O O . GLY A 1 223 ? -11.553 8.430 0.243 1.00 75.56 223 GLY A O 1
ATOM 1700 N N . THR A 1 224 ? -9.497 8.548 -0.642 1.00 66.44 224 THR A N 1
ATOM 1701 C CA . THR A 1 224 ? -9.298 9.995 -0.503 1.00 66.44 224 THR A CA 1
ATOM 1702 C C . THR A 1 224 ? -9.479 10.698 -1.849 1.00 66.44 224 THR A C 1
ATOM 1704 O O . THR A 1 224 ? -8.523 11.047 -2.536 1.00 66.44 224 THR A O 1
ATOM 1707 N N . SER A 1 225 ? -10.723 10.933 -2.272 1.00 60.59 225 SER A N 1
ATOM 1708 C CA . SER A 1 225 ? -10.968 11.668 -3.521 1.00 60.59 225 SER A CA 1
ATOM 1709 C C . SER A 1 225 ? -10.566 13.145 -3.382 1.00 60.59 225 SER A C 1
ATOM 1711 O O . SER A 1 225 ? -11.144 13.868 -2.571 1.00 60.59 225 SER A O 1
ATOM 1713 N N . GLY A 1 226 ? -9.612 13.616 -4.193 1.00 53.00 226 GLY A N 1
ATOM 1714 C CA . GLY A 1 226 ? -9.322 15.046 -4.375 1.00 53.00 226 GLY A CA 1
ATOM 1715 C C . GLY A 1 226 ? -8.486 15.739 -3.289 1.00 53.00 226 GLY A C 1
ATOM 1716 O O . GLY A 1 226 ? -8.157 16.913 -3.449 1.00 53.00 226 GLY A O 1
ATOM 1717 N N . THR A 1 227 ? -8.092 15.049 -2.213 1.00 52.00 227 THR A N 1
ATOM 1718 C CA . THR A 1 227 ? -7.215 15.604 -1.157 1.00 52.00 227 THR A CA 1
ATOM 1719 C C . THR A 1 227 ? -5.726 15.303 -1.377 1.00 52.00 227 THR A C 1
ATOM 1721 O O . THR A 1 227 ? -4.873 15.934 -0.756 1.00 52.00 227 THR A O 1
ATOM 1724 N N . SER A 1 228 ? -5.398 14.401 -2.310 1.00 55.34 228 SER A N 1
ATOM 1725 C CA . SER A 1 228 ? -4.032 13.948 -2.624 1.00 55.34 228 SER A CA 1
ATOM 1726 C C . SER A 1 228 ? -3.194 14.942 -3.443 1.00 55.34 228 SER A C 1
ATOM 1728 O O . SER A 1 228 ? -2.037 14.653 -3.744 1.00 55.34 228 SER A O 1
ATOM 1730 N N . THR A 1 229 ? -3.718 16.114 -3.813 1.00 50.53 229 THR A N 1
ATOM 1731 C CA . THR A 1 229 ? -3.015 17.071 -4.696 1.00 50.53 229 THR A CA 1
ATOM 1732 C C . THR A 1 229 ? -1.688 17.591 -4.135 1.00 50.53 229 THR A C 1
ATOM 1734 O O . THR A 1 229 ? -0.914 18.184 -4.879 1.00 50.53 229 THR A O 1
ATOM 1737 N N . ARG A 1 230 ? -1.407 17.362 -2.845 1.00 53.09 230 ARG A N 1
ATOM 1738 C CA . ARG A 1 230 ? -0.146 17.737 -2.185 1.00 53.09 230 ARG A CA 1
ATOM 1739 C C . ARG A 1 230 ? 0.928 16.650 -2.194 1.00 53.09 230 ARG A C 1
ATOM 1741 O O . ARG A 1 230 ? 2.071 16.955 -1.885 1.00 53.09 230 ARG A O 1
ATOM 1748 N N . ILE A 1 231 ? 0.580 15.401 -2.505 1.00 57.97 231 ILE A N 1
ATOM 1749 C CA . ILE A 1 231 ? 1.538 14.293 -2.532 1.00 57.97 231 ILE A CA 1
ATOM 1750 C C . ILE A 1 231 ? 1.827 13.987 -4.001 1.00 57.97 231 ILE A C 1
ATOM 1752 O O . ILE A 1 231 ? 1.023 13.339 -4.668 1.00 57.97 231 ILE A O 1
ATOM 1756 N N . GLY A 1 232 ? 2.968 14.449 -4.517 1.00 65.94 232 GLY A N 1
ATOM 1757 C CA . GLY A 1 232 ? 3.434 14.093 -5.857 1.00 65.94 232 GLY A CA 1
ATOM 1758 C C . GLY A 1 232 ? 3.731 12.597 -5.991 1.00 65.94 232 GLY A C 1
ATOM 1759 O O . GLY A 1 232 ? 4.863 12.172 -5.802 1.00 65.94 232 GLY A O 1
ATOM 1760 N N . VAL A 1 233 ? 2.737 11.766 -6.310 1.00 74.94 233 VAL A N 1
ATOM 1761 C CA . VAL A 1 233 ? 2.954 10.321 -6.492 1.00 74.94 233 VAL A CA 1
ATOM 1762 C C . VAL A 1 233 ? 3.870 10.102 -7.708 1.00 74.94 233 VAL A C 1
ATOM 1764 O O . VAL A 1 233 ? 3.497 10.497 -8.815 1.00 74.94 233 VAL A O 1
ATOM 1767 N N . PRO A 1 234 ? 5.083 9.533 -7.547 1.00 84.19 234 PRO A N 1
ATOM 1768 C CA . PRO A 1 234 ? 5.955 9.288 -8.686 1.00 84.19 234 PRO A CA 1
ATOM 1769 C C . PRO A 1 234 ? 5.360 8.208 -9.587 1.00 84.19 234 PRO A C 1
ATOM 1771 O O . PRO A 1 234 ? 4.665 7.307 -9.123 1.00 84.19 234 PRO A O 1
ATOM 1774 N N . GLY A 1 235 ? 5.694 8.268 -10.874 1.00 90.00 235 GLY A N 1
ATOM 1775 C CA . GLY A 1 235 ? 5.460 7.149 -11.777 1.00 90.00 235 GLY A CA 1
ATOM 1776 C C . GLY A 1 235 ? 6.280 5.912 -11.396 1.00 90.00 235 GLY A C 1
ATOM 1777 O O . GLY A 1 235 ? 7.240 5.977 -10.620 1.00 90.00 235 GLY A O 1
ATOM 1778 N N . ALA A 1 236 ? 5.915 4.776 -11.974 1.00 94.81 236 ALA A N 1
ATOM 1779 C CA . ALA A 1 236 ? 6.524 3.485 -11.682 1.00 94.81 236 ALA A CA 1
ATOM 1780 C C . ALA A 1 236 ? 6.516 2.564 -12.908 1.00 94.81 236 ALA A C 1
ATOM 1782 O O . ALA A 1 236 ? 5.718 2.729 -13.831 1.00 94.81 236 ALA A O 1
ATOM 1783 N N . PHE A 1 237 ? 7.393 1.560 -12.906 1.00 97.56 237 PHE A N 1
ATOM 1784 C CA . PHE A 1 237 ? 7.233 0.393 -13.769 1.00 97.56 237 PHE A CA 1
A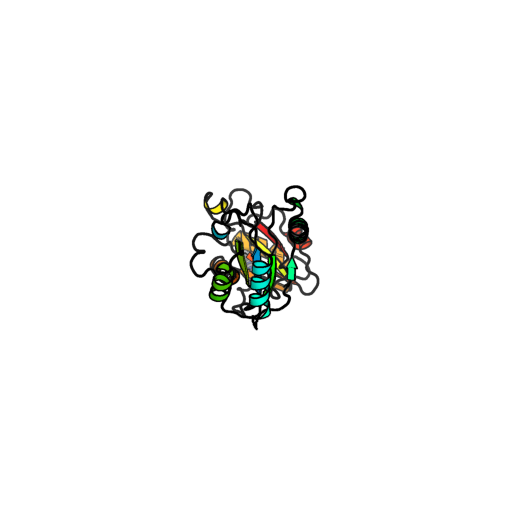TOM 1785 C C . PHE A 1 237 ? 6.648 -0.772 -12.976 1.00 97.56 237 PHE A C 1
ATOM 1787 O O . PHE A 1 237 ? 7.149 -1.115 -11.907 1.00 97.56 237 PHE A O 1
ATOM 1794 N N . TRP A 1 238 ? 5.634 -1.419 -13.539 1.00 97.25 238 TRP A N 1
ATOM 1795 C CA . TRP A 1 238 ? 4.985 -2.593 -12.961 1.00 97.25 238 TRP A CA 1
ATOM 1796 C C . TRP A 1 238 ? 5.269 -3.807 -13.832 1.00 97.25 238 TRP A C 1
ATOM 1798 O O . TRP A 1 238 ? 5.010 -3.799 -15.035 1.00 97.25 238 TRP A O 1
ATOM 1808 N N . ILE A 1 239 ? 5.838 -4.849 -13.238 1.00 97.38 239 ILE A N 1
ATOM 1809 C CA . ILE A 1 239 ? 6.432 -5.970 -13.966 1.00 97.38 239 ILE A CA 1
ATOM 1810 C C . ILE A 1 239 ? 5.669 -7.242 -13.625 1.00 97.38 239 ILE A C 1
ATOM 1812 O O . ILE A 1 239 ? 5.482 -7.551 -12.450 1.00 97.38 239 ILE A O 1
ATOM 1816 N N . SER A 1 240 ? 5.271 -7.996 -14.646 1.00 95.81 240 SER A N 1
ATOM 1817 C CA . SER A 1 240 ? 4.694 -9.337 -14.498 1.00 95.81 240 SER A CA 1
ATOM 1818 C C . SER A 1 240 ? 5.640 -10.404 -15.042 1.00 95.81 240 SER A C 1
ATOM 1820 O O . SER A 1 240 ? 6.292 -10.198 -16.075 1.00 95.81 240 SER A O 1
ATOM 1822 N N . PHE A 1 241 ? 5.688 -11.547 -14.365 1.00 95.56 241 PHE A N 1
ATOM 1823 C CA . PHE A 1 241 ? 6.526 -12.690 -14.709 1.00 95.56 241 PHE A CA 1
ATOM 1824 C C . PHE A 1 241 ? 5.679 -13.921 -15.045 1.00 95.56 241 PHE A C 1
ATOM 1826 O O . PHE A 1 241 ? 4.582 -14.115 -14.533 1.00 95.56 241 PHE A O 1
ATOM 1833 N N . GLY A 1 242 ? 6.206 -14.799 -15.900 1.00 91.00 242 GLY A N 1
ATOM 1834 C CA . GLY A 1 242 ? 5.538 -16.043 -16.310 1.00 91.00 242 GLY A CA 1
ATOM 1835 C C . GLY A 1 242 ? 5.676 -17.197 -15.311 1.00 91.00 242 GLY A C 1
ATOM 1836 O O . GLY A 1 242 ? 5.545 -18.353 -15.704 1.00 91.00 242 GLY A O 1
ATOM 1837 N N . GLY A 1 243 ? 6.024 -16.920 -14.051 1.00 85.06 243 GLY A N 1
ATOM 1838 C CA . GLY A 1 243 ? 6.382 -17.943 -13.071 1.00 85.06 243 GLY A CA 1
ATOM 1839 C C . GLY A 1 243 ? 6.833 -17.353 -11.738 1.00 85.06 243 GLY A C 1
ATOM 1840 O O . GLY A 1 243 ? 6.076 -16.649 -11.077 1.00 85.06 243 GLY A O 1
ATOM 1841 N N . GLN A 1 244 ? 8.061 -17.670 -11.313 1.00 83.31 244 GLN A N 1
ATOM 1842 C CA . GLN A 1 244 ? 8.626 -17.115 -10.078 1.00 83.31 244 GLN A CA 1
ATOM 1843 C C . GLN A 1 244 ? 8.674 -15.580 -10.123 1.00 83.31 244 GLN A C 1
ATOM 1845 O O . GLN A 1 244 ? 8.758 -14.996 -11.200 1.00 83.31 244 GLN A O 1
ATOM 1850 N N . ARG A 1 245 ? 8.654 -14.943 -8.943 1.00 87.75 245 ARG A N 1
ATOM 1851 C CA . ARG A 1 245 ? 8.768 -13.487 -8.758 1.00 87.75 245 ARG A CA 1
ATOM 1852 C C . ARG A 1 245 ? 10.209 -13.119 -8.372 1.00 87.75 245 ARG A C 1
ATOM 1854 O O . ARG A 1 245 ? 10.523 -13.109 -7.179 1.00 87.75 245 ARG A O 1
ATOM 1861 N N . PRO A 1 246 ? 11.125 -12.857 -9.320 1.00 91.75 246 PRO A N 1
ATOM 1862 C CA . PRO A 1 246 ? 12.545 -12.717 -9.018 1.00 91.75 246 PRO A CA 1
ATOM 1863 C C . PRO A 1 246 ? 12.892 -11.288 -8.563 1.00 91.75 246 PRO A C 1
ATOM 1865 O O . PRO A 1 246 ? 13.701 -10.611 -9.195 1.00 91.75 246 PRO A O 1
ATOM 1868 N N . VAL A 1 247 ? 12.299 -10.814 -7.459 1.00 92.62 247 VAL A N 1
ATOM 1869 C CA . VAL A 1 247 ? 12.478 -9.433 -6.949 1.00 92.62 247 VAL A CA 1
ATOM 1870 C C . VAL A 1 247 ? 13.958 -9.065 -6.803 1.00 92.62 247 VAL A C 1
ATOM 1872 O O . VAL A 1 247 ? 14.374 -7.991 -7.227 1.00 92.62 247 VAL A O 1
ATOM 1875 N N . GLU A 1 248 ? 14.774 -9.974 -6.265 1.00 94.00 248 GLU A N 1
ATOM 1876 C CA . GLU A 1 248 ? 16.213 -9.748 -6.073 1.00 94.00 248 GLU A CA 1
ATOM 1877 C C . GLU A 1 248 ? 16.98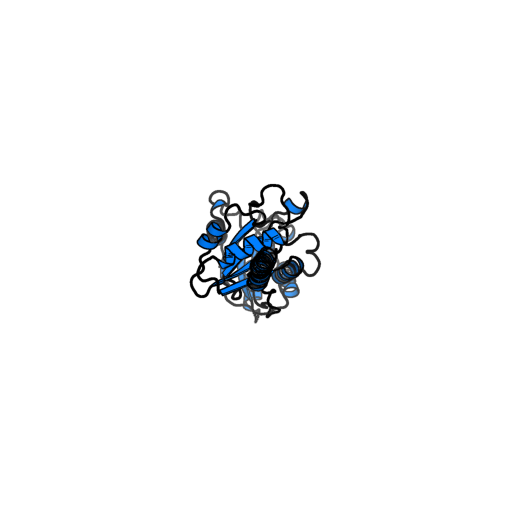8 -9.655 -7.395 1.00 94.00 248 GLU A C 1
ATOM 1879 O O . GLU A 1 248 ? 17.957 -8.903 -7.494 1.00 94.00 248 GLU A O 1
ATOM 1884 N N . ALA A 1 249 ? 16.545 -10.355 -8.445 1.00 95.44 249 ALA A N 1
ATOM 1885 C CA . ALA A 1 249 ? 17.144 -10.209 -9.769 1.00 95.44 249 ALA A CA 1
ATOM 1886 C C . ALA A 1 249 ? 16.829 -8.832 -10.368 1.00 95.44 249 ALA A C 1
ATOM 1888 O O . ALA A 1 249 ? 17.713 -8.214 -10.957 1.00 95.44 249 ALA A O 1
ATOM 1889 N N . VAL A 1 250 ? 15.602 -8.332 -10.171 1.00 96.25 250 VAL A N 1
ATOM 1890 C CA . VAL A 1 250 ? 15.212 -6.979 -10.597 1.00 96.25 250 VAL A CA 1
ATOM 1891 C C . VAL A 1 250 ? 16.001 -5.925 -9.821 1.00 96.25 250 VAL A C 1
ATOM 1893 O O . VAL A 1 250 ? 16.587 -5.044 -10.441 1.00 96.25 250 VAL A O 1
ATOM 1896 N N . LYS A 1 251 ? 16.101 -6.048 -8.488 1.00 94.38 251 LYS A N 1
ATOM 1897 C CA . LYS A 1 251 ? 16.940 -5.167 -7.655 1.00 94.38 251 LYS A CA 1
ATOM 1898 C C . LYS A 1 251 ? 18.370 -5.112 -8.178 1.00 94.38 251 LYS A C 1
ATOM 1900 O O . LYS A 1 251 ? 18.876 -4.033 -8.451 1.00 94.38 251 LYS A O 1
ATOM 1905 N N . LYS A 1 252 ? 18.991 -6.273 -8.400 1.00 95.38 252 LYS A N 1
ATOM 1906 C CA . LYS A 1 252 ? 20.358 -6.364 -8.926 1.00 95.38 252 LYS A CA 1
ATOM 1907 C C . LYS A 1 252 ? 20.501 -5.752 -10.323 1.00 95.38 252 LYS A C 1
ATOM 1909 O O . LYS A 1 252 ? 21.529 -5.154 -10.616 1.00 95.38 252 LYS A O 1
ATOM 1914 N N . ALA A 1 253 ? 19.506 -5.916 -11.193 1.00 95.94 253 ALA A N 1
ATOM 1915 C CA . ALA A 1 253 ? 19.535 -5.361 -12.547 1.00 95.94 253 ALA A CA 1
ATOM 1916 C C . ALA A 1 253 ? 19.439 -3.826 -12.570 1.00 95.94 253 ALA A C 1
ATOM 1918 O O . ALA A 1 253 ? 19.902 -3.205 -13.530 1.00 95.94 253 ALA A O 1
ATOM 1919 N N . LEU A 1 254 ? 18.833 -3.238 -11.536 1.00 94.38 254 LEU A N 1
ATOM 1920 C CA . LEU A 1 254 ? 18.569 -1.804 -11.422 1.00 94.38 254 LEU A CA 1
ATOM 1921 C C . LEU A 1 254 ? 19.453 -1.090 -10.394 1.00 94.38 254 LEU A C 1
ATOM 1923 O O . LEU A 1 254 ? 19.325 0.121 -10.224 1.00 94.38 254 LEU A O 1
ATOM 1927 N N . ASP A 1 255 ? 20.343 -1.823 -9.729 1.00 90.94 255 ASP A N 1
ATOM 1928 C CA . ASP A 1 255 ? 21.229 -1.285 -8.705 1.00 90.94 255 ASP A CA 1
ATOM 1929 C C . ASP A 1 255 ? 22.084 -0.130 -9.251 1.00 90.94 255 ASP A C 1
ATOM 1931 O O . ASP A 1 255 ? 22.676 -0.216 -10.332 1.00 90.94 255 ASP A O 1
ATOM 1935 N N . GLY A 1 256 ? 22.098 0.981 -8.514 1.00 86.69 256 GLY A N 1
ATOM 1936 C CA . GLY A 1 256 ? 22.817 2.202 -8.878 1.00 86.69 256 GLY A CA 1
ATOM 1937 C C . GLY A 1 256 ? 22.291 2.957 -10.108 1.00 86.69 256 GLY A C 1
ATOM 1938 O O . GLY A 1 256 ? 22.923 3.935 -10.515 1.00 86.69 256 GLY A O 1
ATOM 1939 N N . LEU A 1 257 ? 21.172 2.551 -10.724 1.00 89.62 257 LEU A N 1
ATOM 1940 C CA . LEU A 1 257 ? 20.621 3.287 -11.865 1.00 89.62 257 LEU A CA 1
ATOM 1941 C C . LEU A 1 257 ? 19.972 4.611 -11.426 1.00 89.62 257 LEU A C 1
ATOM 1943 O O . LEU A 1 257 ? 19.113 4.612 -10.540 1.00 89.62 257 LEU A O 1
ATOM 1947 N N . PRO A 1 258 ? 20.303 5.738 -12.088 1.00 88.19 258 PRO A N 1
ATOM 1948 C CA . PRO A 1 258 ? 19.655 7.015 -11.821 1.00 88.19 258 PRO A CA 1
ATOM 1949 C C . PRO A 1 258 ? 18.140 6.948 -12.017 1.00 88.19 258 PRO A C 1
ATOM 1951 O O . PRO A 1 258 ? 17.650 6.415 -13.014 1.00 88.19 258 PRO A O 1
ATOM 1954 N N . GLY A 1 259 ? 17.401 7.545 -11.084 1.00 86.94 259 GLY A N 1
ATOM 1955 C CA . GLY A 1 259 ? 15.949 7.672 -11.177 1.00 86.94 259 GLY A CA 1
ATOM 1956 C C . GLY A 1 259 ? 15.149 6.468 -10.675 1.00 86.94 259 GLY A C 1
ATOM 1957 O O . GLY A 1 259 ? 13.922 6.522 -10.745 1.00 86.94 259 GLY A O 1
ATOM 1958 N N . VAL A 1 260 ? 15.797 5.419 -10.154 1.00 90.38 260 VAL A N 1
ATOM 1959 C CA . VAL A 1 260 ? 15.134 4.309 -9.449 1.00 90.38 260 VAL A CA 1
ATOM 1960 C C . VAL A 1 260 ? 15.129 4.600 -7.948 1.00 90.38 260 VAL A C 1
ATOM 1962 O O . VAL A 1 260 ? 16.184 4.745 -7.337 1.00 90.38 260 VAL A O 1
ATOM 1965 N N . ALA A 1 261 ? 13.942 4.684 -7.348 1.00 86.12 261 ALA A N 1
ATOM 1966 C CA . ALA A 1 261 ? 13.783 4.947 -5.919 1.00 86.12 261 ALA A CA 1
ATOM 1967 C C . ALA A 1 261 ? 13.660 3.656 -5.106 1.00 86.12 261 ALA A C 1
ATOM 1969 O O . ALA A 1 261 ? 14.276 3.523 -4.051 1.00 86.12 261 ALA A O 1
ATOM 1970 N N . VAL A 1 262 ? 12.852 2.710 -5.591 1.00 86.69 262 VAL A N 1
ATOM 1971 C CA . VAL A 1 262 ? 12.531 1.477 -4.869 1.00 86.69 262 VAL A CA 1
ATOM 1972 C C . VAL A 1 262 ? 12.236 0.338 -5.835 1.00 86.69 262 VAL A C 1
ATOM 1974 O O . VAL A 1 262 ? 11.669 0.545 -6.905 1.00 86.69 262 VAL A O 1
ATOM 1977 N N . VAL A 1 263 ? 12.590 -0.881 -5.431 1.00 91.81 263 VAL A N 1
ATOM 1978 C CA . VAL A 1 263 ? 12.163 -2.121 -6.084 1.00 91.81 263 VAL A CA 1
ATOM 1979 C C . VAL A 1 263 ? 11.557 -3.027 -5.020 1.00 91.81 263 VAL A C 1
ATOM 1981 O O . VAL A 1 263 ? 12.247 -3.433 -4.079 1.00 91.81 263 VAL A O 1
ATOM 1984 N N . ALA A 1 264 ? 10.272 -3.339 -5.157 1.00 90.50 264 ALA A N 1
ATOM 1985 C CA . ALA A 1 264 ? 9.509 -4.071 -4.150 1.00 90.50 264 ALA A CA 1
ATOM 1986 C C . ALA A 1 264 ? 8.581 -5.116 -4.789 1.00 90.50 264 ALA A C 1
ATOM 1988 O O . ALA A 1 264 ? 8.152 -4.941 -5.933 1.00 90.50 264 ALA A O 1
ATOM 1989 N N . PRO A 1 265 ? 8.263 -6.215 -4.081 1.00 92.38 265 PRO A N 1
ATOM 1990 C CA . PRO A 1 265 ? 7.207 -7.117 -4.519 1.00 92.38 265 PRO A CA 1
ATOM 1991 C C . PRO A 1 265 ? 5.845 -6.419 -4.460 1.00 92.38 265 PRO A C 1
ATOM 1993 O O . PRO A 1 265 ? 5.572 -5.659 -3.532 1.00 92.38 265 PRO A O 1
ATOM 1996 N N . VAL A 1 266 ? 4.958 -6.754 -5.394 1.00 90.62 266 VAL A N 1
ATOM 1997 C CA . VAL A 1 266 ? 3.523 -6.509 -5.224 1.00 90.62 266 VAL A CA 1
ATOM 1998 C C . VAL A 1 266 ? 2.986 -7.578 -4.279 1.00 90.62 266 VAL A C 1
ATOM 2000 O O . VAL A 1 266 ? 3.094 -8.781 -4.549 1.00 90.62 266 VAL A O 1
ATOM 2003 N N . LEU A 1 267 ? 2.465 -7.144 -3.134 1.00 81.31 267 LEU A N 1
ATOM 2004 C CA . LEU A 1 267 ? 1.933 -8.059 -2.132 1.00 81.31 267 LEU A CA 1
ATOM 2005 C C . LEU A 1 267 ? 0.645 -8.719 -2.651 1.00 81.31 267 LEU A C 1
ATOM 2007 O O . LEU A 1 267 ? -0.169 -8.047 -3.285 1.00 81.31 267 LEU A O 1
ATOM 2011 N N . PRO A 1 268 ? 0.463 -10.032 -2.423 1.00 74.31 268 PRO A N 1
ATOM 2012 C CA . PRO A 1 268 ? -0.834 -10.663 -2.624 1.00 74.31 268 PRO A CA 1
ATOM 2013 C C . PRO A 1 268 ? -1.851 -10.142 -1.594 1.00 74.31 268 PRO A C 1
ATOM 2015 O O . PRO A 1 268 ? -1.459 -9.619 -0.550 1.00 74.31 268 PRO A O 1
ATOM 2018 N N . ASP A 1 269 ? -3.138 -10.322 -1.895 1.00 63.69 269 ASP A N 1
ATOM 2019 C CA . ASP A 1 269 ? -4.249 -10.027 -0.975 1.00 63.69 269 ASP A CA 1
ATOM 2020 C C . ASP A 1 269 ? -4.274 -10.917 0.278 1.00 63.69 269 ASP A C 1
ATOM 2022 O O . ASP A 1 269 ? -3.917 -12.115 0.193 1.00 63.69 269 ASP A O 1
#

Sequence (269 aa):
MFVAFAVLLVTAGIVGGWQVYKRVSAPSALPPPDGPWPGTGMVSVYLCLEDSPFPTCKNKAFTHAQQQAVASVLRAHPAAYDLVFKSELQMQREFVAAAPQMAGKVHVGDLPPAFQAKLKAVDWSTLVAQLEALPGVANVIALKTMFWTGKADVVVGLCRSDTAAERAEPFSWGPSACAAPDRYPSPAERQVILERIVAVPGVVKVYYEDPDHARRVYEHEMGTSGTSTRIGVPGAFWISFGGQRPVEAVKKALDGLPGVAVVAPVLPD